Protein AF-A0A8H4QVB1-F1 (afdb_monomer)

Foldseek 3Di:
DAAEFADQALLDGDAAPVNDKDFAAQPVPRDGRHMYHDHDPVNVVRRQVSQQVVLVVLQPDDLLLLLVLLLQLLVVLPDPVNVVLQLVLLCGLHVDDSVLSVVLSVVLSVLSNLLSVCSVVQDWDKDDDPPDVVDIDIDGDGAPEADEDEDDPPRNPRLSVCSNPSNNSSYRYDYDDRNRRSVVCSPSSVSND

Structure (mmCIF, N/CA/C/O backbone):
data_AF-A0A8H4QVB1-F1
#
_entry.id   AF-A0A8H4QVB1-F1
#
loop_
_atom_site.group_PDB
_atom_site.id
_atom_site.type_symbol
_atom_site.label_atom_id
_atom_site.label_alt_id
_atom_site.label_comp_id
_atom_site.label_asym_id
_atom_site.label_entity_id
_atom_site.label_seq_id
_atom_site.pdbx_PDB_ins_code
_atom_site.Cartn_x
_atom_site.Cartn_y
_atom_site.Cartn_z
_atom_site.occupancy
_atom_site.B_iso_or_equiv
_atom_site.auth_seq_id
_atom_site.auth_comp_id
_atom_site.auth_asym_id
_atom_site.auth_atom_id
_atom_site.pdbx_PDB_model_num
ATOM 1 N N . MET A 1 1 ? -22.040 6.099 14.898 1.00 54.53 1 MET A N 1
ATOM 2 C CA . MET A 1 1 ? -21.905 4.878 14.080 1.00 54.53 1 MET A CA 1
ATOM 3 C C . MET A 1 1 ? -20.416 4.644 13.884 1.00 54.53 1 MET A C 1
ATOM 5 O O . MET A 1 1 ? -19.747 5.626 13.566 1.00 54.53 1 MET A O 1
ATOM 9 N N . PRO A 1 2 ? -19.889 3.443 14.173 1.00 72.44 2 PRO A N 1
ATOM 10 C CA . PRO A 1 2 ? -18.468 3.154 13.995 1.00 72.44 2 PRO A CA 1
ATOM 11 C C . PRO A 1 2 ? -18.066 3.324 12.516 1.00 72.44 2 PRO A C 1
ATOM 13 O O . PRO A 1 2 ? -18.902 3.114 11.633 1.00 72.44 2 PRO A O 1
ATOM 16 N N . PRO A 1 3 ? -16.832 3.767 12.221 1.00 84.12 3 PRO A N 1
ATOM 17 C CA . PRO A 1 3 ? -16.348 3.908 10.853 1.00 84.12 3 PRO A CA 1
ATOM 18 C C . PRO A 1 3 ? -16.341 2.558 10.125 1.00 84.12 3 PRO A C 1
ATOM 20 O O . PRO A 1 3 ? -15.920 1.546 10.685 1.00 84.12 3 PRO A O 1
ATOM 23 N N . PHE A 1 4 ? -16.782 2.567 8.863 1.00 85.69 4 PHE A N 1
ATOM 24 C CA . PHE A 1 4 ? -16.812 1.382 8.008 1.00 85.69 4 PHE A CA 1
ATOM 25 C C . PHE A 1 4 ? -15.582 1.314 7.095 1.00 85.69 4 PHE A C 1
ATOM 27 O O . PHE A 1 4 ? -15.286 2.262 6.360 1.00 85.69 4 PHE A O 1
ATOM 34 N N . ALA A 1 5 ? -14.890 0.179 7.107 1.00 86.25 5 ALA A N 1
ATOM 35 C CA . ALA A 1 5 ? -13.760 -0.127 6.248 1.00 86.25 5 ALA A CA 1
ATOM 36 C C . ALA A 1 5 ? -14.194 -1.014 5.069 1.00 86.25 5 ALA A C 1
ATOM 38 O O . ALA A 1 5 ? -14.541 -2.185 5.219 1.00 86.25 5 ALA A O 1
ATOM 39 N N . SER A 1 6 ? -14.178 -0.432 3.870 1.00 88.06 6 SER A N 1
ATOM 40 C CA . SER A 1 6 ? -14.482 -1.130 2.615 1.00 88.06 6 SER A CA 1
ATOM 41 C C . SER A 1 6 ? -13.250 -1.830 2.037 1.00 88.06 6 SER A C 1
ATOM 43 O O . SER A 1 6 ? -12.116 -1.423 2.296 1.00 88.06 6 SER A O 1
ATOM 45 N N . LEU A 1 7 ? -13.472 -2.831 1.184 1.00 86.19 7 LEU A N 1
ATOM 46 C CA . LEU A 1 7 ? -12.415 -3.405 0.352 1.00 86.19 7 LEU A CA 1
ATOM 47 C C . LEU A 1 7 ? -11.955 -2.358 -0.668 1.00 86.19 7 LEU A C 1
ATOM 49 O O . LEU A 1 7 ? -12.767 -1.577 -1.157 1.00 86.19 7 LEU A O 1
ATOM 53 N N . TYR A 1 8 ? -10.671 -2.352 -1.021 1.00 85.75 8 TYR A N 1
ATOM 54 C CA . TYR A 1 8 ? -10.148 -1.514 -2.100 1.00 85.75 8 TYR A CA 1
ATOM 55 C C . TYR A 1 8 ? -9.733 -2.403 -3.275 1.00 85.75 8 TYR A C 1
ATOM 57 O O . TYR A 1 8 ? -8.710 -3.085 -3.219 1.00 85.75 8 TYR A O 1
ATOM 65 N N . ILE A 1 9 ? -10.561 -2.440 -4.321 1.00 87.94 9 ILE A N 1
ATOM 66 C CA . ILE A 1 9 ? -10.388 -3.309 -5.490 1.00 87.94 9 ILE A CA 1
ATOM 67 C C . ILE A 1 9 ? -10.473 -2.447 -6.749 1.00 87.94 9 ILE A C 1
ATOM 69 O O . ILE A 1 9 ? -11.432 -1.702 -6.937 1.00 87.94 9 ILE A O 1
ATOM 73 N N . ASN A 1 10 ? -9.469 -2.561 -7.624 1.00 85.81 10 ASN A N 1
ATOM 74 C CA . ASN A 1 10 ? -9.415 -1.864 -8.914 1.00 85.81 10 ASN A CA 1
ATOM 75 C C . ASN A 1 10 ? -9.647 -0.338 -8.814 1.00 85.81 10 ASN A C 1
ATOM 77 O O . ASN A 1 10 ? -10.483 0.229 -9.521 1.00 85.81 10 ASN A O 1
ATOM 81 N N . GLY A 1 11 ? -8.956 0.322 -7.880 1.00 83.94 11 GLY A N 1
ATOM 82 C CA . GLY A 1 11 ? -9.045 1.774 -7.704 1.00 83.94 11 GLY A CA 1
ATOM 83 C C . GLY A 1 11 ? -10.287 2.266 -6.949 1.00 83.94 11 GLY A C 1
ATOM 84 O O . GLY A 1 11 ? -10.538 3.469 -6.901 1.00 83.94 11 GLY A O 1
ATOM 85 N N . LYS A 1 12 ? -11.118 1.363 -6.410 1.00 87.81 12 LYS A N 1
ATOM 86 C CA . LYS A 1 12 ? -12.419 1.712 -5.821 1.00 87.81 12 LYS A CA 1
ATOM 87 C C . LYS A 1 12 ? -12.629 1.071 -4.459 1.00 87.81 12 LYS A C 1
ATOM 89 O O . LYS A 1 12 ? -12.289 -0.091 -4.250 1.00 87.81 12 LYS A O 1
ATOM 94 N N . PHE A 1 13 ? -13.276 1.823 -3.572 1.00 88.00 13 PHE A N 1
ATOM 95 C CA . PHE A 1 13 ? -13.832 1.295 -2.331 1.00 88.00 13 PHE A CA 1
ATOM 96 C C . PHE A 1 13 ? -15.143 0.560 -2.622 1.00 88.00 13 PHE A C 1
ATOM 98 O O . PHE A 1 13 ? -16.075 1.159 -3.160 1.00 88.00 13 PHE A O 1
ATOM 105 N N . VAL A 1 14 ? -15.206 -0.728 -2.286 1.00 89.00 14 VAL A N 1
ATOM 106 C CA . VAL A 1 14 ? -16.361 -1.603 -2.521 1.00 89.00 14 VAL A CA 1
ATOM 107 C C . VAL A 1 14 ? -16.698 -2.417 -1.262 1.00 89.00 14 VAL A C 1
ATOM 109 O O . VAL A 1 14 ? -15.791 -2.784 -0.510 1.00 89.00 14 VAL A O 1
ATOM 112 N N . PRO A 1 15 ? -17.985 -2.699 -0.990 1.00 91.88 15 PRO A N 1
ATOM 113 C CA . PRO A 1 15 ? -18.360 -3.674 0.033 1.00 91.88 15 PRO A CA 1
ATOM 114 C C . PRO A 1 15 ? -17.962 -5.095 -0.401 1.00 91.88 15 PRO A C 1
ATOM 116 O O . PRO A 1 15 ? -17.612 -5.319 -1.561 1.00 91.88 15 PRO A O 1
ATOM 119 N N . ALA A 1 16 ? -18.035 -6.056 0.521 1.00 91.56 16 ALA A N 1
ATOM 120 C CA . ALA A 1 16 ? -17.901 -7.470 0.175 1.00 91.56 16 ALA A CA 1
ATOM 121 C C . ALA A 1 16 ? -19.016 -7.896 -0.792 1.00 91.56 16 ALA A C 1
ATOM 123 O O . ALA A 1 16 ? -20.163 -7.462 -0.649 1.00 91.56 16 ALA A O 1
ATOM 124 N N . SER A 1 17 ? -18.697 -8.748 -1.769 1.00 91.69 17 SER A N 1
ATOM 125 C CA . SER A 1 17 ? -19.667 -9.190 -2.789 1.00 91.69 17 SER A CA 1
ATOM 126 C C . SER A 1 17 ? -20.834 -10.000 -2.227 1.00 91.69 17 SER A C 1
ATOM 128 O O . SER A 1 17 ? -21.914 -9.992 -2.813 1.00 91.69 17 SER A O 1
ATOM 130 N N . ASP A 1 18 ? -20.634 -10.676 -1.098 1.00 92.31 18 ASP A N 1
ATOM 131 C CA . ASP A 1 18 ? -21.663 -11.415 -0.362 1.00 92.31 18 ASP A CA 1
ATOM 132 C C . ASP A 1 18 ? -22.317 -10.584 0.759 1.00 92.31 18 ASP A C 1
ATOM 134 O O . ASP A 1 18 ? -23.179 -11.086 1.479 1.00 92.31 18 ASP A O 1
ATOM 138 N N . GLY A 1 19 ? -21.927 -9.312 0.907 1.00 92.56 19 GLY A N 1
ATOM 139 C CA . GLY A 1 19 ? -22.392 -8.429 1.974 1.00 92.56 19 GLY A CA 1
ATOM 140 C C . GLY A 1 19 ? -21.821 -8.754 3.357 1.00 92.56 19 GLY A C 1
ATOM 141 O O . GLY A 1 19 ? -22.264 -8.156 4.335 1.00 92.56 19 GLY A O 1
ATOM 142 N N . GLY A 1 20 ? -20.856 -9.674 3.463 1.00 91.25 20 GLY A N 1
ATOM 143 C CA . GLY A 1 20 ? -20.250 -10.049 4.733 1.00 91.25 20 GLY A CA 1
ATOM 144 C C . GLY A 1 20 ? -19.532 -8.877 5.404 1.00 91.25 20 GLY A C 1
ATOM 145 O O . GLY A 1 20 ? -18.755 -8.155 4.773 1.00 91.25 20 GLY A O 1
ATOM 146 N N . THR A 1 21 ? -19.744 -8.716 6.708 1.00 93.56 21 THR A N 1
ATOM 147 C CA . THR A 1 21 ? -19.030 -7.748 7.549 1.00 93.56 21 THR A CA 1
ATOM 148 C C . THR A 1 21 ? -18.608 -8.382 8.871 1.00 93.56 21 THR A C 1
ATOM 150 O O . THR A 1 21 ? -19.111 -9.436 9.266 1.00 93.56 21 THR A O 1
ATOM 153 N N . PHE A 1 22 ? -17.642 -7.768 9.550 1.00 88.44 22 PHE A N 1
ATOM 154 C CA . PHE A 1 22 ? -17.265 -8.130 10.913 1.00 88.44 22 PHE A CA 1
ATOM 155 C C . PHE A 1 22 ? -16.847 -6.891 11.710 1.00 88.44 22 PHE A C 1
ATOM 157 O O . PHE A 1 22 ? -16.361 -5.898 11.163 1.00 88.44 22 PHE A O 1
ATOM 164 N N . GLU A 1 23 ? -17.024 -6.969 13.025 1.00 91.19 23 GLU A N 1
ATOM 165 C CA . GLU A 1 23 ? -16.636 -5.915 13.956 1.00 91.19 23 GLU A CA 1
ATOM 166 C C . GLU A 1 23 ? -15.159 -6.021 14.335 1.00 91.19 23 GLU A C 1
ATOM 168 O O . GLU A 1 23 ? -14.635 -7.102 14.616 1.00 91.19 23 GLU A O 1
ATOM 173 N N . VAL A 1 24 ? -14.504 -4.871 14.422 1.00 86.50 24 VAL A N 1
ATOM 174 C CA . VAL A 1 24 ? -13.151 -4.722 14.949 1.00 86.50 24 VAL A CA 1
ATOM 175 C C . VAL A 1 24 ? -13.267 -4.169 16.350 1.00 86.50 24 VAL A C 1
ATOM 177 O O . VAL A 1 24 ? -13.868 -3.116 16.575 1.00 86.50 24 VAL A O 1
ATOM 180 N N . ARG A 1 25 ? -12.688 -4.890 17.302 1.00 86.75 25 ARG A N 1
ATOM 181 C CA . ARG A 1 25 ? -12.762 -4.544 18.716 1.00 86.75 25 ARG A CA 1
ATOM 182 C C . ARG A 1 25 ? -11.390 -4.184 19.239 1.00 86.75 25 ARG A C 1
ATOM 184 O O . ARG A 1 25 ? -10.411 -4.857 18.922 1.00 86.75 25 ARG A O 1
ATOM 191 N N . ASN A 1 26 ? -11.337 -3.153 20.073 1.00 85.94 26 ASN A N 1
ATOM 192 C CA . ASN A 1 26 ? -10.121 -2.827 20.794 1.00 85.94 26 ASN A CA 1
ATOM 193 C C . ASN A 1 26 ? -9.790 -3.995 21.744 1.00 85.94 26 ASN A C 1
ATOM 195 O O . ASN A 1 26 ? -10.637 -4.362 22.561 1.00 85.94 26 ASN A O 1
ATOM 199 N N . PRO A 1 27 ? -8.589 -4.591 21.681 1.00 84.94 27 PRO A N 1
ATOM 200 C CA . PRO A 1 27 ? -8.267 -5.773 22.480 1.00 84.94 27 PRO A CA 1
ATOM 201 C C . PRO A 1 27 ? -8.147 -5.482 23.984 1.00 84.94 27 PRO A C 1
ATOM 203 O O . PRO A 1 27 ? -8.204 -6.412 24.784 1.00 84.94 27 PRO A O 1
ATOM 206 N N . PHE A 1 28 ? -7.977 -4.216 24.377 1.00 86.31 28 PHE A N 1
ATOM 207 C CA . PHE A 1 28 ? -7.893 -3.796 25.774 1.00 86.31 28 PHE A CA 1
ATOM 208 C C . PHE A 1 28 ? -9.272 -3.498 26.379 1.00 86.31 28 PHE A C 1
ATOM 210 O O . PHE A 1 28 ? -9.565 -3.982 27.469 1.00 86.31 28 PHE A O 1
ATOM 217 N N . SER A 1 29 ? -10.125 -2.725 25.692 1.00 87.62 29 SER A N 1
ATOM 218 C CA . SER A 1 29 ? -11.454 -2.351 26.213 1.00 87.62 29 SER A CA 1
ATOM 219 C C . SER A 1 29 ? -12.589 -3.286 25.780 1.00 87.62 29 SER A C 1
ATOM 221 O O . SER A 1 29 ? -13.636 -3.316 26.421 1.00 87.62 29 SER A O 1
ATOM 223 N N . GLY A 1 30 ? -12.416 -4.042 24.692 1.00 86.81 30 GLY A N 1
ATOM 224 C CA . GLY A 1 30 ? -13.455 -4.875 24.076 1.00 86.81 30 GLY A CA 1
ATOM 225 C C . GLY A 1 30 ? -14.505 -4.096 23.269 1.00 86.81 30 GLY A C 1
ATOM 226 O O . GLY A 1 30 ? -15.384 -4.708 22.651 1.00 86.81 30 GLY A O 1
ATOM 227 N N . GLU A 1 31 ? -14.424 -2.765 23.253 1.00 89.69 31 GLU A N 1
ATOM 228 C CA . GLU A 1 31 ? -15.350 -1.888 22.535 1.00 89.69 31 GLU A CA 1
ATOM 229 C C . GLU A 1 31 ? -15.180 -2.006 21.018 1.00 89.69 31 GLU A C 1
ATOM 231 O O . GLU A 1 31 ? -14.075 -2.230 20.519 1.00 89.69 31 GLU A O 1
ATOM 236 N N . VAL A 1 32 ? -16.282 -1.845 20.280 1.00 89.88 32 VAL A N 1
ATOM 237 C CA . VAL A 1 32 ? -16.266 -1.833 18.811 1.00 89.88 32 VAL A CA 1
ATOM 238 C C . VAL A 1 32 ? -15.687 -0.507 18.331 1.00 89.88 32 VAL A C 1
ATOM 240 O O . VAL A 1 32 ? -16.265 0.553 18.562 1.00 89.88 32 VAL A O 1
ATOM 243 N N . VAL A 1 33 ? -14.552 -0.589 17.644 1.00 87.62 33 VAL A N 1
ATOM 244 C CA . VAL A 1 33 ? -13.814 0.550 17.087 1.00 87.62 33 VAL A CA 1
ATOM 245 C C . VAL A 1 33 ? -14.265 0.838 15.663 1.00 87.62 33 VAL A C 1
ATOM 247 O O . VAL A 1 33 ? -14.483 1.990 15.300 1.00 87.62 33 VAL A O 1
ATOM 250 N N . SER A 1 34 ? -14.409 -0.204 14.848 1.00 86.81 34 SER A N 1
ATOM 251 C CA . SER A 1 34 ? -14.768 -0.100 13.434 1.00 86.81 34 SER A CA 1
ATOM 252 C C . SER A 1 34 ? -15.515 -1.349 12.970 1.00 86.81 34 S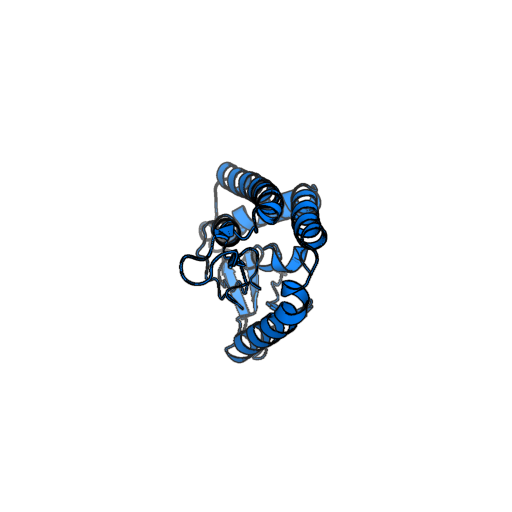ER A C 1
ATOM 254 O O . SER A 1 34 ? -15.538 -2.372 13.654 1.00 86.81 34 SER A O 1
ATOM 256 N N . GLU A 1 35 ? -16.156 -1.259 11.811 1.00 89.31 35 GLU A N 1
ATOM 257 C CA . GLU A 1 35 ? -16.738 -2.404 11.107 1.00 89.31 35 GLU A CA 1
ATOM 258 C C . GLU A 1 35 ? -16.052 -2.535 9.749 1.00 89.31 35 GLU A C 1
ATOM 260 O O . GLU A 1 35 ? -15.727 -1.528 9.122 1.00 89.31 35 GLU A O 1
ATOM 265 N N . SER A 1 36 ? -15.812 -3.754 9.276 1.00 89.06 36 SER A N 1
ATOM 266 C CA . SER A 1 36 ? -15.123 -3.984 8.008 1.00 89.06 36 SER A CA 1
ATOM 267 C C . SER A 1 36 ? -15.801 -5.027 7.150 1.00 89.06 36 SER A C 1
ATOM 269 O O . SER A 1 36 ? -16.366 -5.995 7.650 1.00 89.06 36 SER A O 1
ATOM 271 N N . ALA A 1 37 ? -15.674 -4.855 5.837 1.00 90.19 37 ALA A N 1
ATOM 272 C CA . ALA A 1 37 ? -16.069 -5.853 4.858 1.00 90.19 37 ALA A CA 1
ATOM 273 C C . ALA A 1 37 ? -15.262 -7.154 5.035 1.00 90.19 37 ALA A C 1
ATOM 275 O O . ALA A 1 37 ? -14.030 -7.133 5.116 1.00 90.19 37 ALA A O 1
ATOM 276 N N . SER A 1 38 ? -15.962 -8.288 5.061 1.00 89.81 38 SER A N 1
ATOM 277 C CA . SER A 1 38 ? -15.394 -9.637 5.043 1.00 89.81 38 SER A CA 1
ATOM 278 C C . SER A 1 38 ? -15.245 -10.098 3.597 1.00 89.81 38 SER A C 1
ATOM 280 O O . SER A 1 38 ? -16.220 -10.504 2.981 1.00 89.81 38 SER A O 1
ATOM 282 N N . ALA A 1 39 ? -14.033 -10.036 3.044 1.00 88.69 39 ALA A N 1
ATOM 283 C CA . ALA A 1 39 ? -13.803 -10.411 1.650 1.00 88.69 39 ALA A CA 1
ATOM 284 C C . ALA A 1 39 ? -14.181 -11.876 1.366 1.00 88.69 39 ALA A C 1
ATOM 286 O O . ALA A 1 39 ? -13.676 -12.797 2.015 1.00 88.69 39 ALA A O 1
ATOM 287 N N . SER A 1 40 ? -15.002 -12.085 0.339 1.00 90.81 40 SER A N 1
ATOM 288 C CA . SER A 1 40 ? -15.352 -13.410 -0.164 1.00 90.81 40 SER A CA 1
ATOM 289 C C . SER A 1 40 ? -14.251 -13.971 -1.081 1.00 90.81 40 SER A C 1
ATOM 291 O O . SER A 1 40 ? -13.322 -13.275 -1.514 1.00 90.81 40 SER A O 1
ATOM 293 N N . SER A 1 41 ? -14.360 -15.252 -1.453 1.00 90.81 41 SER A N 1
ATOM 294 C CA . SER A 1 41 ? -13.482 -15.830 -2.483 1.00 90.81 41 SER A CA 1
ATOM 295 C C . SER A 1 41 ? -13.641 -15.132 -3.841 1.00 90.81 41 SER A C 1
ATOM 297 O O . SER A 1 41 ? -12.684 -15.097 -4.619 1.00 90.81 41 SER A O 1
ATOM 299 N N . ALA A 1 42 ? -14.825 -14.588 -4.140 1.00 91.06 42 ALA A N 1
ATOM 300 C CA . ALA A 1 42 ? -15.072 -13.854 -5.377 1.00 91.06 42 ALA A CA 1
ATOM 301 C C . ALA A 1 42 ? -14.362 -12.493 -5.360 1.00 91.06 42 ALA A C 1
ATOM 303 O O . ALA A 1 42 ? -13.744 -12.122 -6.357 1.00 91.06 42 ALA A O 1
ATOM 304 N N . ASP A 1 43 ? -14.343 -11.811 -4.211 1.00 89.56 43 ASP A N 1
ATOM 305 C CA . ASP A 1 43 ? -13.608 -10.552 -4.032 1.00 89.56 43 ASP A CA 1
ATOM 306 C C . ASP A 1 43 ? -12.100 -10.765 -4.186 1.00 89.56 43 ASP A C 1
ATOM 308 O O . ASP A 1 43 ? -11.420 -10.004 -4.875 1.00 89.56 43 ASP A O 1
ATOM 312 N N . CYS A 1 44 ? -11.576 -11.852 -3.608 1.00 88.19 44 CYS A N 1
ATOM 313 C CA . CYS A 1 44 ? -10.170 -12.224 -3.758 1.00 88.19 44 CYS A CA 1
ATOM 314 C C . CYS A 1 44 ? -9.805 -12.460 -5.229 1.00 88.19 44 CYS A C 1
ATOM 316 O O . CYS A 1 44 ? -8.770 -11.981 -5.691 1.00 88.19 44 CYS A O 1
ATOM 318 N N . LYS A 1 45 ? -10.660 -13.171 -5.975 1.00 89.56 45 LYS A N 1
ATOM 319 C CA . LYS A 1 45 ? -10.457 -13.401 -7.408 1.00 89.56 45 LYS A CA 1
ATOM 320 C C . LYS A 1 45 ? -10.510 -12.094 -8.202 1.00 89.56 45 LYS A C 1
ATOM 322 O O . LYS A 1 45 ? -9.610 -11.850 -8.999 1.00 89.56 45 LYS A O 1
ATOM 327 N N . ALA A 1 46 ? -11.499 -11.238 -7.947 1.00 88.62 46 ALA A N 1
ATOM 328 C CA . ALA A 1 46 ? -11.621 -9.939 -8.606 1.00 88.62 46 ALA A CA 1
ATOM 329 C C . ALA A 1 46 ? -10.391 -9.049 -8.361 1.00 88.62 46 ALA A C 1
ATOM 331 O O . ALA A 1 46 ? -9.921 -8.370 -9.272 1.00 88.62 46 ALA A O 1
ATOM 332 N N . ALA A 1 47 ? -9.830 -9.091 -7.151 1.00 87.00 47 ALA A N 1
ATOM 333 C CA . ALA A 1 47 ? -8.613 -8.366 -6.816 1.00 87.00 47 ALA A CA 1
ATOM 334 C C . ALA A 1 47 ? -7.381 -8.908 -7.568 1.00 87.00 47 ALA A C 1
ATOM 336 O O . ALA A 1 47 ? -6.585 -8.119 -8.074 1.00 87.00 47 ALA A O 1
ATOM 337 N N . VAL A 1 48 ? -7.242 -10.234 -7.698 1.00 88.56 48 VAL A N 1
ATOM 338 C CA . VAL A 1 48 ? -6.167 -10.869 -8.492 1.00 88.56 48 VAL A CA 1
ATOM 339 C C . VAL A 1 48 ? -6.290 -10.525 -9.969 1.00 88.56 48 VAL A C 1
ATOM 341 O O . VAL A 1 48 ? -5.299 -10.126 -10.579 1.00 88.56 48 VAL A O 1
ATOM 344 N N . ASP A 1 49 ? -7.493 -10.626 -10.527 1.00 89.12 49 ASP A N 1
ATOM 345 C CA . ASP A 1 49 ? -7.741 -10.338 -11.938 1.00 89.12 49 ASP A CA 1
ATOM 346 C C . ASP A 1 49 ? -7.449 -8.848 -12.237 1.00 89.12 49 ASP A C 1
ATOM 348 O O . ASP A 1 49 ? -6.741 -8.532 -13.193 1.00 89.12 49 ASP A O 1
ATOM 352 N N . ALA A 1 50 ? -7.866 -7.924 -11.361 1.00 88.44 50 ALA A N 1
ATOM 353 C CA . ALA A 1 50 ? -7.528 -6.501 -11.480 1.00 88.44 50 ALA A CA 1
ATOM 354 C C . ALA A 1 50 ? -6.017 -6.231 -11.364 1.00 88.44 50 ALA A C 1
ATOM 356 O O . ALA A 1 50 ? -5.462 -5.425 -12.112 1.00 88.44 50 ALA A O 1
ATOM 357 N N . ALA A 1 51 ? -5.334 -6.917 -10.444 1.00 85.62 51 ALA A N 1
ATOM 358 C CA . ALA A 1 51 ? -3.894 -6.785 -10.259 1.00 85.62 51 ALA A CA 1
ATOM 359 C C . ALA A 1 51 ? -3.096 -7.287 -11.475 1.00 85.62 51 ALA A C 1
ATOM 361 O O . ALA A 1 51 ? -2.071 -6.693 -11.821 1.00 85.62 51 ALA A O 1
ATOM 362 N N . ALA A 1 52 ? -3.576 -8.351 -12.126 1.00 86.00 52 ALA A N 1
ATOM 363 C CA . ALA A 1 52 ? -2.999 -8.895 -13.351 1.00 86.00 52 ALA A CA 1
ATOM 364 C C . ALA A 1 52 ? -3.176 -7.943 -14.542 1.00 86.00 52 ALA A C 1
ATOM 366 O O . ALA A 1 52 ? -2.242 -7.760 -15.321 1.00 86.00 52 ALA A O 1
ATOM 367 N N . GLU A 1 53 ? -4.333 -7.286 -14.663 1.00 88.94 53 GLU A N 1
ATOM 368 C CA . GLU A 1 53 ? -4.548 -6.261 -15.691 1.00 88.94 53 GLU A CA 1
ATOM 369 C C . GLU A 1 53 ? -3.664 -5.026 -15.467 1.00 88.94 53 GLU A C 1
ATOM 371 O O . GLU A 1 53 ? -3.025 -4.548 -16.406 1.00 88.94 53 GLU A O 1
ATOM 376 N N . ALA A 1 54 ? -3.546 -4.550 -14.223 1.00 86.00 54 ALA A N 1
ATOM 377 C CA . ALA A 1 54 ? -2.674 -3.425 -13.884 1.00 86.00 54 ALA A CA 1
ATOM 378 C C . ALA A 1 54 ? -1.185 -3.727 -14.139 1.00 86.00 54 ALA A C 1
ATOM 380 O O . ALA A 1 54 ? -0.431 -2.839 -14.537 1.00 86.00 54 ALA A O 1
ATOM 381 N N . LEU A 1 55 ? -0.752 -4.982 -13.961 1.00 84.12 55 LEU A N 1
ATOM 382 C CA . LEU A 1 55 ? 0.639 -5.382 -14.184 1.00 84.12 55 LEU A CA 1
ATOM 383 C C . LEU A 1 55 ? 1.092 -5.134 -15.631 1.00 84.12 55 LEU A C 1
ATOM 385 O O . LEU A 1 55 ? 2.232 -4.722 -15.840 1.00 84.12 55 LEU A O 1
ATOM 389 N N . LYS A 1 56 ? 0.200 -5.318 -16.616 1.00 86.81 56 LYS A N 1
ATOM 390 C CA . LYS A 1 56 ? 0.515 -5.148 -18.047 1.00 86.81 56 LYS A CA 1
ATOM 391 C C . LYS A 1 56 ? 1.029 -3.745 -18.372 1.00 86.81 56 LYS A C 1
ATOM 393 O O . LYS A 1 56 ? 1.894 -3.596 -19.226 1.00 86.81 56 LYS A O 1
ATOM 398 N N . THR A 1 57 ? 0.501 -2.721 -17.701 1.00 85.88 57 THR A N 1
ATOM 399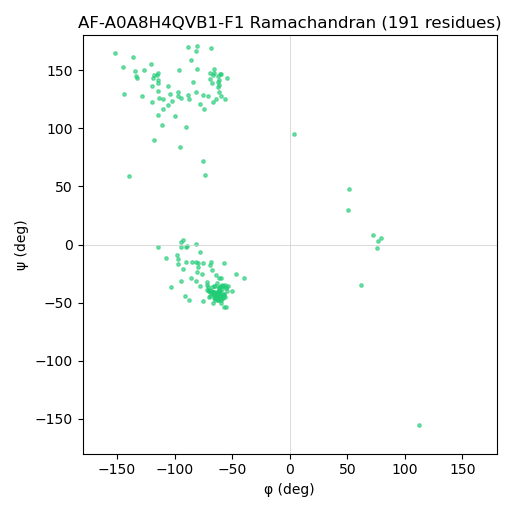 C CA . THR A 1 57 ? 0.935 -1.326 -17.876 1.00 85.88 57 THR A CA 1
ATOM 400 C C . THR A 1 57 ? 1.994 -0.923 -16.853 1.00 85.88 57 THR A C 1
ATOM 402 O O . THR A 1 57 ? 2.879 -0.118 -17.157 1.00 85.88 57 THR A O 1
ATOM 405 N N . TRP A 1 58 ? 1.952 -1.499 -15.648 1.00 83.75 58 TRP A N 1
ATOM 406 C CA . TRP A 1 58 ? 2.919 -1.218 -14.591 1.00 83.75 58 TRP A CA 1
ATOM 407 C C . TRP A 1 58 ? 4.327 -1.713 -14.933 1.00 83.75 58 TRP A C 1
ATOM 409 O O . TRP A 1 58 ? 5.286 -0.965 -14.735 1.00 83.75 58 TRP A O 1
ATOM 419 N N . GLU A 1 59 ? 4.470 -2.916 -15.502 1.00 82.62 59 GLU A N 1
ATOM 420 C CA . GLU A 1 59 ? 5.771 -3.496 -15.871 1.00 82.62 59 GLU A CA 1
ATOM 421 C C . GLU A 1 59 ? 6.541 -2.623 -16.872 1.00 82.62 59 GLU A C 1
ATOM 423 O O . GLU A 1 59 ? 7.766 -2.526 -16.784 1.00 82.62 59 GLU A O 1
ATOM 428 N N . THR A 1 60 ? 5.841 -1.951 -17.786 1.00 84.88 60 THR A N 1
ATOM 429 C CA . THR A 1 60 ? 6.449 -1.105 -18.825 1.00 84.88 60 THR A CA 1
ATOM 430 C C . THR A 1 60 ? 6.534 0.369 -18.434 1.00 84.88 60 THR A C 1
ATOM 432 O O . THR A 1 60 ? 7.035 1.187 -19.203 1.00 84.88 60 THR A O 1
ATOM 435 N N . SER A 1 61 ? 6.033 0.745 -17.255 1.00 85.75 61 SER A N 1
ATOM 436 C CA . SER A 1 61 ? 6.069 2.133 -16.789 1.00 85.75 61 SER A CA 1
ATOM 437 C C . SER A 1 61 ? 7.504 2.615 -16.546 1.00 85.75 61 SER A C 1
ATOM 439 O O . SER A 1 61 ? 8.370 1.841 -16.128 1.00 85.75 61 SER A O 1
ATOM 441 N N . ALA A 1 62 ? 7.757 3.907 -16.769 1.00 88.88 62 ALA A N 1
ATOM 442 C CA . ALA A 1 62 ? 9.070 4.501 -16.543 1.00 88.88 62 ALA A CA 1
ATOM 443 C C . ALA A 1 62 ? 9.485 4.418 -15.063 1.00 88.88 62 ALA A C 1
ATOM 445 O O . ALA A 1 62 ? 8.683 4.689 -14.165 1.00 88.88 62 ALA A O 1
ATOM 446 N N . MET A 1 63 ? 10.766 4.125 -14.809 1.00 86.38 63 MET A N 1
ATOM 447 C CA . MET A 1 63 ? 11.333 4.067 -13.452 1.00 86.38 63 MET A CA 1
ATOM 448 C C . MET A 1 63 ? 11.088 5.366 -12.668 1.00 86.38 63 MET A C 1
ATOM 450 O O . MET A 1 63 ? 10.682 5.318 -11.507 1.00 86.38 63 MET A O 1
ATOM 454 N N . THR A 1 64 ? 11.210 6.525 -13.326 1.00 89.50 64 THR A N 1
ATOM 455 C CA . THR A 1 64 ? 10.896 7.833 -12.732 1.00 89.50 64 THR A CA 1
ATOM 456 C C . THR A 1 64 ? 9.460 7.904 -12.223 1.00 89.50 64 THR A C 1
ATOM 458 O O . THR A 1 64 ? 9.236 8.383 -11.116 1.00 89.50 64 THR A O 1
ATOM 461 N N . THR A 1 65 ? 8.487 7.398 -12.986 1.00 87.62 65 THR A N 1
ATOM 462 C CA . THR A 1 65 ? 7.078 7.379 -12.571 1.00 87.62 65 THR A CA 1
ATOM 463 C C . THR A 1 65 ? 6.904 6.538 -11.312 1.00 87.62 65 THR A C 1
ATOM 465 O O . THR A 1 65 ? 6.334 7.021 -10.338 1.00 87.62 65 THR A O 1
ATOM 468 N N . ARG A 1 66 ? 7.474 5.326 -11.273 1.00 84.19 66 ARG A N 1
ATOM 469 C CA . ARG A 1 66 ? 7.409 4.449 -10.088 1.00 84.19 66 ARG A CA 1
ATOM 470 C C . ARG A 1 66 ? 8.002 5.126 -8.855 1.00 84.19 66 ARG A C 1
ATOM 472 O O . ARG A 1 66 ? 7.383 5.147 -7.793 1.00 84.19 66 ARG A O 1
ATOM 479 N N . ARG A 1 67 ? 9.176 5.743 -9.014 1.00 87.12 67 ARG A N 1
ATOM 480 C CA . ARG A 1 67 ? 9.857 6.495 -7.954 1.00 87.12 67 ARG A CA 1
ATOM 481 C C . ARG A 1 67 ? 9.010 7.661 -7.441 1.00 87.12 67 ARG A C 1
ATOM 483 O O . ARG A 1 67 ? 8.879 7.827 -6.229 1.00 87.12 67 ARG A O 1
ATOM 490 N N . GLN A 1 68 ? 8.424 8.453 -8.339 1.00 89.94 68 GLN A N 1
ATOM 491 C CA . GLN A 1 68 ? 7.590 9.602 -7.970 1.00 89.94 68 GLN A CA 1
ATOM 492 C C . GLN A 1 68 ? 6.367 9.191 -7.154 1.00 89.94 68 GLN A C 1
ATOM 494 O O . GLN A 1 68 ? 6.009 9.890 -6.208 1.00 89.94 68 GLN A O 1
ATOM 499 N N . ILE A 1 69 ? 5.762 8.044 -7.460 1.00 87.00 69 ILE A N 1
ATOM 500 C CA . ILE A 1 69 ? 4.607 7.558 -6.706 1.00 87.00 69 ILE A CA 1
ATOM 501 C C . ILE A 1 69 ? 5.010 7.236 -5.251 1.00 87.00 69 ILE A C 1
ATOM 503 O O . ILE A 1 69 ? 4.340 7.689 -4.322 1.00 87.00 69 ILE A O 1
ATOM 507 N N . PHE A 1 70 ? 6.142 6.558 -5.017 1.00 85.75 70 PHE A N 1
ATOM 508 C CA . PHE A 1 70 ? 6.632 6.301 -3.651 1.00 85.75 70 PHE A CA 1
ATOM 509 C C . PHE A 1 70 ? 6.970 7.587 -2.884 1.00 85.75 70 PHE A C 1
ATOM 511 O O . PHE A 1 70 ? 6.624 7.714 -1.708 1.00 85.75 70 PHE A O 1
ATOM 518 N N . LEU A 1 71 ? 7.596 8.566 -3.546 1.00 88.94 71 LEU A N 1
ATOM 519 C CA . LEU A 1 71 ? 7.885 9.868 -2.938 1.00 88.94 71 LEU A CA 1
ATOM 520 C C . LEU A 1 71 ? 6.600 10.623 -2.591 1.00 88.94 71 LEU A C 1
ATOM 522 O O . LEU A 1 71 ? 6.480 11.176 -1.499 1.00 88.94 71 LEU A O 1
ATOM 526 N N . ARG A 1 72 ? 5.605 10.602 -3.482 1.00 88.56 72 ARG A N 1
ATOM 527 C CA . ARG A 1 72 ? 4.311 11.234 -3.229 1.00 88.56 72 ARG A CA 1
ATOM 528 C C . ARG A 1 72 ? 3.595 10.584 -2.050 1.00 88.56 72 ARG A C 1
ATOM 530 O O . ARG A 1 72 ? 3.065 11.303 -1.206 1.00 88.56 72 ARG A O 1
ATOM 537 N N . ALA A 1 73 ? 3.622 9.256 -1.958 1.00 85.06 73 ALA A N 1
ATOM 538 C CA . ALA A 1 73 ? 3.082 8.525 -0.818 1.00 85.06 73 ALA A CA 1
ATOM 539 C C . ALA A 1 73 ? 3.795 8.908 0.492 1.00 85.06 73 ALA A C 1
ATOM 541 O O . ALA A 1 73 ? 3.126 9.159 1.494 1.00 85.06 73 ALA A O 1
ATOM 542 N N . ALA A 1 74 ? 5.128 9.026 0.480 1.00 86.94 74 ALA A N 1
ATOM 543 C CA . ALA A 1 74 ? 5.903 9.437 1.653 1.00 86.94 74 ALA A CA 1
ATOM 544 C C . ALA A 1 74 ? 5.518 10.843 2.139 1.00 86.94 74 ALA A C 1
ATOM 546 O O . ALA A 1 74 ? 5.390 11.068 3.342 1.00 86.94 74 ALA A O 1
ATOM 547 N N . GLU A 1 75 ? 5.284 11.777 1.216 1.00 90.44 75 GLU A N 1
ATOM 548 C CA . GLU A 1 75 ? 4.832 13.129 1.555 1.00 90.44 75 GLU A CA 1
ATOM 549 C C . GLU A 1 75 ? 3.391 13.145 2.080 1.00 90.44 75 GLU A C 1
ATOM 551 O O . GLU A 1 75 ? 3.098 13.825 3.062 1.00 90.44 75 GLU A O 1
ATOM 556 N N . LEU A 1 76 ? 2.491 12.345 1.498 1.00 87.12 76 LEU A N 1
ATOM 557 C CA . LEU A 1 76 ? 1.111 12.231 1.978 1.00 87.12 76 LEU A CA 1
ATOM 558 C C . LEU A 1 76 ? 1.052 11.693 3.412 1.00 87.12 76 LEU A C 1
ATOM 560 O O . LEU A 1 76 ? 0.352 12.272 4.244 1.00 87.12 76 LEU A O 1
ATOM 564 N N . VAL A 1 77 ? 1.835 10.659 3.733 1.00 84.56 77 VAL A N 1
ATOM 565 C CA . VAL A 1 77 ? 1.909 10.069 5.084 1.00 84.56 77 VAL A CA 1
ATOM 566 C C . VAL A 1 77 ? 2.367 11.083 6.141 1.00 84.56 77 VAL A C 1
ATOM 568 O O . VAL A 1 77 ? 1.966 10.979 7.302 1.00 84.56 77 VAL A O 1
ATOM 571 N N . LYS A 1 78 ? 3.169 12.085 5.759 1.00 85.62 78 LYS A N 1
ATOM 572 C CA . LYS A 1 78 ? 3.646 13.138 6.670 1.00 85.62 78 LYS A CA 1
ATOM 573 C C . LYS A 1 78 ? 2.621 14.236 6.945 1.00 85.62 78 LYS A C 1
ATOM 575 O O . LYS A 1 78 ? 2.778 14.951 7.930 1.00 85.62 78 LYS A O 1
ATOM 580 N N . THR A 1 79 ? 1.597 14.393 6.105 1.00 90.25 79 THR A N 1
ATOM 581 C CA . THR A 1 79 ? 0.574 15.427 6.325 1.00 90.25 79 THR A CA 1
ATOM 582 C C . THR A 1 79 ? -0.171 15.191 7.640 1.00 90.25 79 THR A C 1
ATOM 584 O O . THR A 1 79 ? -0.450 14.047 8.002 1.00 90.25 79 THR A O 1
ATOM 587 N N . ASP A 1 80 ? -0.564 16.266 8.329 1.00 89.56 80 ASP A N 1
ATOM 588 C CA . ASP A 1 80 ? -1.241 16.170 9.632 1.00 89.56 80 ASP A CA 1
ATOM 589 C C . ASP A 1 80 ? -2.516 15.321 9.580 1.00 89.56 80 ASP A C 1
ATOM 591 O O . ASP A 1 80 ? -2.804 14.557 10.503 1.00 89.56 80 ASP A O 1
ATOM 595 N N . LYS A 1 81 ? -3.241 15.389 8.455 1.00 86.56 81 LYS A N 1
ATOM 596 C CA . LYS A 1 81 ? -4.436 14.581 8.198 1.00 86.56 81 LYS A CA 1
ATOM 597 C C . LYS A 1 81 ? -4.139 13.082 8.293 1.00 86.56 81 LYS A C 1
ATOM 599 O O . LYS A 1 81 ? -4.837 12.368 9.011 1.00 86.56 81 LYS A O 1
ATOM 604 N N . TYR A 1 82 ? -3.140 12.598 7.553 1.00 83.19 82 TYR A N 1
ATOM 605 C CA . TYR A 1 82 ? -2.814 11.170 7.519 1.00 83.19 82 TYR A CA 1
ATOM 606 C C . TYR A 1 82 ? -2.038 10.735 8.755 1.00 83.19 82 TYR A C 1
ATOM 608 O O . TYR A 1 82 ? -2.301 9.653 9.269 1.00 83.19 82 TYR A O 1
ATOM 616 N N . ARG A 1 83 ? -1.162 11.593 9.286 1.00 85.81 83 ARG A N 1
ATOM 617 C CA . ARG A 1 83 ? -0.458 11.348 10.544 1.00 85.81 83 ARG A CA 1
ATOM 618 C C . ARG A 1 83 ? -1.439 11.069 11.677 1.00 85.81 83 ARG A C 1
ATOM 620 O O . ARG A 1 83 ? -1.329 10.029 12.317 1.00 85.81 83 ARG A O 1
ATOM 627 N N . LYS A 1 84 ? -2.407 11.964 11.900 1.00 86.75 84 LYS A N 1
ATOM 628 C CA . LYS A 1 84 ? -3.413 11.785 12.953 1.00 86.75 84 LYS A CA 1
ATOM 629 C C . LYS A 1 84 ? -4.212 10.502 12.729 1.00 86.75 84 LYS A C 1
ATOM 631 O O . LYS A 1 84 ? -4.260 9.657 13.612 1.00 86.75 84 LYS A O 1
ATOM 636 N N . LYS A 1 85 ? -4.736 10.311 11.513 1.00 85.12 85 LYS A N 1
ATOM 637 C CA . LYS A 1 85 ? -5.532 9.126 11.172 1.00 85.12 85 LY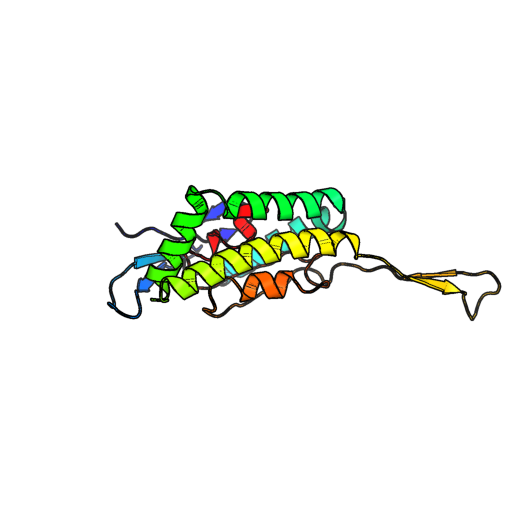S A CA 1
ATOM 638 C C . LYS A 1 85 ? -4.777 7.816 11.435 1.00 85.12 85 LYS A C 1
ATOM 640 O O . LYS A 1 85 ? -5.342 6.903 12.015 1.00 85.12 85 LYS A O 1
ATOM 645 N N . ILE A 1 86 ? -3.506 7.726 11.040 1.00 83.06 86 ILE A N 1
ATOM 646 C CA . ILE A 1 86 ? -2.684 6.525 11.244 1.00 83.06 86 ILE A CA 1
ATOM 647 C C . ILE A 1 86 ? -2.433 6.272 12.735 1.00 83.06 86 ILE A C 1
ATOM 649 O O . ILE A 1 86 ? -2.558 5.137 13.191 1.00 83.06 86 ILE A O 1
ATOM 653 N N . LEU A 1 87 ? -2.063 7.308 13.491 1.00 85.44 87 LEU A N 1
ATOM 654 C CA . LEU A 1 87 ? -1.742 7.168 14.912 1.00 85.44 87 LEU A CA 1
ATOM 655 C C . LEU A 1 87 ? -2.964 6.778 15.746 1.00 85.44 87 LEU A C 1
ATOM 657 O O . LEU A 1 87 ? -2.824 5.932 16.631 1.00 85.44 87 LEU A O 1
ATOM 661 N N . ASP A 1 88 ? -4.121 7.366 15.446 1.00 86.06 88 ASP A N 1
ATOM 662 C CA . ASP A 1 88 ? -5.385 7.072 16.121 1.00 86.06 88 ASP A CA 1
ATOM 663 C C . ASP A 1 88 ? -5.816 5.629 15.797 1.00 86.06 88 ASP A C 1
ATOM 665 O O . ASP A 1 88 ? -5.988 4.821 16.706 1.00 86.06 88 ASP A O 1
ATOM 669 N N . SER A 1 89 ? -5.835 5.238 14.514 1.00 83.12 89 SER A N 1
ATOM 670 C CA . SER A 1 89 ? -6.234 3.880 14.112 1.00 83.12 89 SER A CA 1
ATOM 671 C C . SER A 1 89 ? -5.328 2.778 14.676 1.00 83.12 89 SER A C 1
ATOM 673 O O . SER A 1 89 ? -5.829 1.728 15.067 1.00 83.12 89 SER A O 1
ATOM 675 N N . ILE A 1 90 ? -4.007 2.990 14.770 1.00 83.38 90 ILE A N 1
ATOM 676 C CA . ILE A 1 90 ? -3.104 2.002 15.395 1.00 83.38 90 ILE A CA 1
ATOM 677 C C . ILE A 1 90 ? -3.456 1.806 16.875 1.00 83.38 90 ILE A C 1
ATOM 679 O O . ILE A 1 90 ? -3.491 0.678 17.365 1.00 83.38 90 ILE A O 1
ATOM 683 N N . GLN A 1 91 ? -3.692 2.894 17.604 1.00 83.94 91 GLN A N 1
ATOM 684 C CA . GLN A 1 91 ? -3.996 2.808 19.031 1.00 83.94 91 GLN A CA 1
ATOM 685 C C . GLN A 1 91 ? -5.359 2.163 19.270 1.00 83.94 91 GLN A C 1
ATOM 687 O O . GLN A 1 91 ? -5.483 1.313 20.148 1.00 83.94 91 GLN A O 1
ATOM 692 N N . GLU A 1 92 ? -6.360 2.521 18.471 1.00 84.94 92 GLU A N 1
ATOM 693 C CA . GLU A 1 92 ? -7.711 2.000 18.629 1.00 84.94 92 GLU A CA 1
ATOM 694 C C . GLU A 1 92 ? -7.805 0.513 18.249 1.00 84.94 92 GLU A C 1
ATOM 696 O O . GLU A 1 92 ? -8.363 -0.269 19.015 1.00 84.94 92 GLU A O 1
ATOM 701 N N . GLU A 1 93 ? -7.220 0.087 17.123 1.00 81.56 93 GLU A N 1
ATOM 702 C CA . GLU A 1 93 ? -7.372 -1.291 16.627 1.00 81.56 93 GLU A CA 1
ATOM 703 C C . GLU A 1 93 ? -6.435 -2.294 17.311 1.00 81.56 93 GLU A C 1
ATOM 705 O O . GLU A 1 93 ? -6.789 -3.461 17.463 1.00 81.56 93 GLU A O 1
ATOM 710 N N . THR A 1 94 ? -5.237 -1.873 17.735 1.00 79.44 94 THR A N 1
ATOM 711 C CA . THR A 1 94 ? -4.244 -2.803 18.303 1.00 79.44 94 THR A CA 1
ATOM 712 C C . THR A 1 94 ? -3.931 -2.556 19.775 1.00 79.44 94 THR A C 1
ATOM 714 O O . THR A 1 94 ? -3.104 -3.278 20.328 1.00 79.44 94 THR A O 1
ATOM 717 N N . ALA A 1 95 ? -4.520 -1.530 20.402 1.00 84.69 95 ALA A N 1
ATOM 718 C CA . ALA A 1 95 ? -4.167 -1.069 21.751 1.00 84.69 95 ALA A CA 1
ATOM 719 C C . ALA A 1 95 ? -2.654 -0.825 21.939 1.00 84.69 95 ALA A C 1
ATOM 721 O O . ALA A 1 95 ? -2.103 -1.005 23.027 1.00 84.69 95 ALA A O 1
ATOM 722 N N . ALA A 1 96 ? -1.949 -0.445 20.867 1.00 82.19 96 ALA A N 1
ATOM 723 C CA . ALA A 1 96 ? -0.517 -0.190 20.951 1.00 82.19 96 ALA A CA 1
ATOM 724 C C . ALA A 1 96 ? -0.249 1.078 21.768 1.00 82.19 96 ALA A C 1
ATOM 726 O O . ALA A 1 96 ? -0.954 2.076 21.632 1.00 82.19 96 ALA A O 1
ATOM 727 N N . ALA A 1 97 ? 0.818 1.072 22.572 1.00 86.75 97 ALA A N 1
ATOM 728 C CA . ALA A 1 97 ? 1.230 2.276 23.284 1.00 86.75 97 ALA A CA 1
ATOM 729 C C . ALA A 1 97 ? 1.547 3.416 22.287 1.00 86.75 97 ALA A C 1
ATOM 731 O O . ALA A 1 97 ? 2.104 3.143 21.215 1.00 86.75 97 ALA A O 1
ATOM 732 N N . PRO A 1 98 ? 1.297 4.693 22.636 1.00 86.06 98 PRO A N 1
ATOM 733 C CA . PRO A 1 98 ? 1.491 5.825 21.721 1.00 86.06 98 PRO A CA 1
ATOM 734 C C . PRO A 1 98 ? 2.895 5.899 21.104 1.00 86.06 98 PRO A C 1
ATOM 736 O O . PRO A 1 98 ? 3.057 6.240 19.932 1.00 86.06 98 PRO A O 1
ATOM 739 N N . TYR A 1 99 ? 3.919 5.518 21.873 1.00 86.81 99 TYR A N 1
ATOM 740 C CA . TYR A 1 99 ? 5.296 5.437 21.385 1.00 86.81 99 TYR A CA 1
ATOM 741 C C . TYR A 1 99 ? 5.457 4.431 20.233 1.00 86.81 99 TYR A C 1
ATOM 743 O O . TYR A 1 99 ? 6.095 4.742 19.227 1.00 86.81 99 TYR A O 1
ATOM 751 N N . TRP A 1 100 ? 4.839 3.250 20.336 1.00 85.12 100 TRP A N 1
ATOM 752 C CA . TRP A 1 100 ? 4.876 2.239 19.277 1.00 85.12 100 TRP A CA 1
ATOM 753 C C . TRP A 1 100 ? 4.131 2.706 18.027 1.00 85.12 100 TRP A C 1
ATOM 755 O O . TRP A 1 100 ? 4.644 2.541 16.923 1.00 85.12 100 TRP A O 1
ATOM 765 N N . ALA A 1 101 ? 2.975 3.358 18.183 1.00 83.19 101 ALA A N 1
ATOM 766 C CA . ALA A 1 101 ? 2.251 3.950 17.058 1.00 83.19 101 ALA A CA 1
ATOM 767 C C . ALA A 1 101 ? 3.112 4.980 16.304 1.00 83.19 101 ALA A C 1
ATOM 769 O O . ALA A 1 101 ? 3.202 4.935 15.074 1.00 83.19 101 ALA A O 1
ATOM 770 N N . MET A 1 102 ? 3.817 5.847 17.040 1.00 85.81 102 MET A N 1
ATOM 771 C CA . MET A 1 102 ? 4.751 6.818 16.465 1.00 85.81 102 MET A CA 1
ATOM 772 C C . MET A 1 102 ? 5.899 6.137 15.715 1.00 85.81 102 MET A C 1
ATOM 774 O O . MET A 1 102 ? 6.202 6.511 14.582 1.00 85.81 102 MET A O 1
ATOM 778 N N . TYR A 1 103 ? 6.512 5.113 16.312 1.00 85.62 103 TYR A N 1
ATOM 779 C CA . TYR A 1 103 ? 7.593 4.356 15.683 1.00 85.62 103 TYR A CA 1
ATOM 780 C C . TYR A 1 103 ? 7.161 3.724 14.348 1.00 85.62 103 TYR A C 1
ATOM 782 O O . TYR A 1 103 ? 7.885 3.812 13.353 1.00 85.62 103 TYR A O 1
ATOM 790 N N . ASN A 1 104 ? 5.954 3.156 14.283 1.00 80.62 104 ASN A N 1
ATOM 791 C CA . ASN A 1 104 ? 5.414 2.575 13.050 1.00 80.62 104 ASN A CA 1
ATOM 792 C C . ASN A 1 104 ? 5.197 3.621 11.957 1.00 80.62 104 ASN A C 1
ATOM 794 O O . ASN A 1 104 ? 5.524 3.377 10.799 1.00 80.62 104 ASN A O 1
ATOM 798 N N . TRP A 1 105 ? 4.679 4.796 12.317 1.00 83.50 105 TRP A N 1
ATOM 799 C CA . TRP A 1 105 ? 4.478 5.890 11.367 1.00 83.50 105 TRP A CA 1
ATOM 800 C C . TRP A 1 105 ? 5.809 6.419 10.811 1.00 83.50 105 TRP A C 1
ATOM 802 O O . TRP A 1 105 ? 5.958 6.556 9.595 1.00 83.50 105 TRP A O 1
ATOM 812 N N . VAL A 1 106 ? 6.804 6.651 11.677 1.00 85.25 106 VAL A N 1
ATOM 813 C CA . VAL A 1 106 ? 8.131 7.134 11.255 1.00 85.25 106 VAL A CA 1
ATOM 814 C C . VAL A 1 106 ? 8.820 6.120 10.341 1.00 85.25 106 VAL A C 1
ATOM 816 O O . VAL A 1 106 ? 9.318 6.480 9.272 1.00 85.25 106 VAL A O 1
ATOM 819 N N . THR A 1 107 ? 8.832 4.844 10.733 1.00 80.94 107 THR A N 1
ATOM 820 C CA . THR A 1 107 ? 9.490 3.791 9.945 1.00 80.94 107 THR A CA 1
ATOM 821 C C . THR A 1 107 ? 8.786 3.537 8.612 1.00 80.94 107 THR A C 1
ATOM 823 O O . THR A 1 107 ? 9.470 3.367 7.604 1.00 80.94 107 THR A O 1
ATOM 826 N N . ALA A 1 108 ? 7.452 3.613 8.561 1.00 78.81 108 ALA A N 1
ATOM 827 C CA . ALA A 1 108 ? 6.678 3.550 7.319 1.00 78.81 108 ALA A CA 1
ATOM 828 C C . ALA A 1 108 ? 7.045 4.675 6.339 1.00 78.81 108 ALA A C 1
ATOM 830 O O . ALA A 1 108 ? 7.306 4.419 5.162 1.00 78.81 108 ALA A O 1
ATOM 831 N N . GLY A 1 109 ? 7.113 5.919 6.826 1.00 83.56 109 GLY A N 1
ATOM 832 C CA . GLY A 1 109 ? 7.507 7.065 6.005 1.00 83.56 109 GLY A CA 1
ATOM 833 C C . GLY A 1 109 ? 8.931 6.930 5.458 1.00 83.56 109 GLY A C 1
ATOM 834 O O . GLY A 1 109 ? 9.165 7.186 4.278 1.00 83.56 109 GLY A O 1
ATOM 835 N N . SER A 1 110 ? 9.874 6.475 6.290 1.00 83.12 110 SER A N 1
ATOM 836 C CA . SER A 1 110 ? 11.256 6.239 5.859 1.00 83.12 110 SER A CA 1
ATOM 837 C C . SER A 1 110 ? 11.361 5.109 4.833 1.00 83.12 110 SER A C 1
ATOM 839 O O . SER A 1 110 ? 12.096 5.251 3.859 1.00 83.12 110 SER A O 1
ATOM 841 N N . ALA A 1 111 ? 10.619 4.012 5.012 1.00 80.88 111 ALA A N 1
ATOM 842 C CA . ALA A 1 111 ? 10.648 2.873 4.096 1.00 80.88 111 ALA A CA 1
ATOM 843 C C . ALA A 1 111 ? 10.199 3.260 2.677 1.00 80.88 111 ALA A C 1
ATOM 845 O O . ALA A 1 111 ? 10.810 2.834 1.701 1.00 80.88 111 ALA A O 1
ATOM 846 N N . LEU A 1 112 ? 9.185 4.122 2.544 1.00 82.12 112 LEU A N 1
ATOM 847 C CA . LEU A 1 112 ? 8.745 4.633 1.239 1.00 82.12 112 LEU A CA 1
ATOM 848 C C . LEU A 1 112 ? 9.857 5.406 0.511 1.00 82.12 112 LEU A C 1
ATOM 850 O O . LEU A 1 112 ? 10.034 5.249 -0.697 1.00 82.12 112 LEU A O 1
ATOM 854 N N . ILE A 1 113 ? 10.637 6.204 1.245 1.00 86.88 113 ILE A N 1
ATOM 855 C CA . ILE A 1 113 ? 11.768 6.961 0.690 1.00 86.88 113 ILE A CA 1
ATOM 856 C C . ILE A 1 113 ? 12.896 6.011 0.273 1.00 86.88 113 ILE A C 1
ATOM 858 O O . ILE A 1 113 ? 13.446 6.157 -0.819 1.00 86.88 113 ILE A O 1
ATOM 862 N N . THR A 1 114 ? 13.219 5.020 1.107 1.00 84.38 114 THR A N 1
ATOM 863 C CA . THR A 1 114 ? 14.204 3.985 0.766 1.00 84.38 114 THR A CA 1
ATOM 864 C C . THR A 1 114 ? 13.801 3.255 -0.518 1.00 84.38 114 THR A C 1
ATOM 866 O O . THR A 1 114 ? 14.628 3.098 -1.414 1.00 84.38 114 THR A O 1
ATOM 869 N N . GLN A 1 115 ? 12.518 2.918 -0.672 1.00 79.75 115 GLN A N 1
ATOM 870 C CA . GLN A 1 115 ? 12.025 2.161 -1.827 1.00 79.75 115 GLN A CA 1
ATOM 871 C C . GLN A 1 115 ? 12.071 2.996 -3.096 1.00 79.75 115 GLN A C 1
ATOM 873 O O . GLN A 1 115 ? 12.497 2.503 -4.136 1.00 79.75 115 GLN A O 1
ATOM 878 N N . ALA A 1 116 ? 11.741 4.284 -2.991 1.00 84.81 116 ALA A N 1
ATOM 879 C CA . ALA A 1 116 ? 11.928 5.237 -4.074 1.00 84.81 116 ALA A CA 1
ATOM 880 C C . ALA A 1 116 ? 13.389 5.279 -4.566 1.00 84.81 116 ALA A C 1
ATOM 882 O O . ALA A 1 116 ? 13.619 5.395 -5.767 1.00 84.81 116 ALA A O 1
ATOM 883 N N . GLY A 1 117 ? 14.369 5.164 -3.661 1.00 85.31 117 GLY A N 1
ATOM 884 C CA . GLY A 1 117 ? 15.788 5.078 -4.017 1.00 85.31 117 GLY A CA 1
ATOM 885 C C . GLY A 1 117 ? 16.164 3.755 -4.689 1.00 85.31 117 GLY A C 1
ATOM 886 O O . GLY A 1 117 ? 16.909 3.754 -5.665 1.00 85.31 117 GLY A O 1
ATOM 887 N N . LEU A 1 118 ? 15.612 2.633 -4.218 1.00 84.69 118 LEU A N 1
ATOM 888 C CA . LEU A 1 118 ? 15.906 1.298 -4.751 1.00 84.69 118 LEU A CA 1
ATOM 889 C C . LEU A 1 118 ? 15.386 1.064 -6.177 1.00 84.69 118 LEU A C 1
ATOM 891 O O . LEU A 1 118 ? 15.936 0.214 -6.877 1.00 84.69 118 LEU A O 1
ATOM 895 N N . VAL A 1 119 ? 14.389 1.826 -6.644 1.00 82.69 119 VAL A N 1
ATOM 896 C CA . VAL A 1 119 ? 13.895 1.742 -8.034 1.00 82.69 119 VAL A CA 1
ATOM 897 C C . VAL A 1 119 ? 15.029 1.942 -9.052 1.00 82.69 119 VAL A C 1
ATOM 899 O O . VAL A 1 119 ? 15.081 1.232 -10.052 1.00 82.69 119 VAL A O 1
ATOM 902 N N . ASP A 1 120 ? 15.993 2.823 -8.772 1.00 79.06 120 ASP A N 1
ATOM 903 C CA . ASP A 1 120 ? 17.115 3.112 -9.685 1.00 79.06 120 ASP A CA 1
ATOM 904 C C . ASP A 1 120 ? 18.222 2.031 -9.662 1.00 79.06 120 ASP A C 1
ATOM 906 O O . ASP A 1 120 ? 19.169 2.061 -10.462 1.00 79.06 120 ASP A O 1
ATOM 910 N N . HIS A 1 121 ? 18.115 1.061 -8.746 1.00 82.00 121 HIS A N 1
ATOM 911 C CA . HIS A 1 121 ? 19.008 -0.098 -8.631 1.00 82.00 121 HIS A CA 1
ATOM 912 C C . HIS A 1 121 ? 18.505 -1.325 -9.409 1.00 82.00 121 HIS A C 1
ATOM 914 O O . HIS A 1 121 ? 19.134 -2.388 -9.368 1.00 82.00 121 HIS A O 1
ATOM 920 N N . LEU A 1 122 ? 17.399 -1.196 -10.146 1.00 77.19 122 LEU A N 1
ATOM 921 C CA . LEU A 1 122 ? 16.871 -2.223 -11.041 1.00 77.19 122 LEU A CA 1
ATOM 922 C C . LEU A 1 122 ? 17.706 -2.302 -12.325 1.00 77.19 122 LEU A C 1
ATOM 924 O O . LEU A 1 122 ? 17.291 -1.867 -13.394 1.00 77.19 122 LEU A O 1
ATOM 928 N N . ARG A 1 123 ? 18.924 -2.827 -12.196 1.00 79.88 123 ARG A N 1
ATOM 929 C CA . ARG A 1 123 ? 19.898 -2.931 -13.286 1.00 79.88 123 ARG A CA 1
ATOM 930 C C . ARG A 1 123 ? 20.174 -4.387 -13.621 1.00 79.88 123 ARG A C 1
ATOM 932 O O . ARG A 1 123 ? 20.213 -5.237 -12.730 1.00 79.88 123 ARG A O 1
ATOM 939 N N . GLY A 1 124 ? 20.325 -4.633 -14.913 1.00 85.00 124 GLY A N 1
ATOM 940 C CA . GLY A 1 124 ? 20.910 -5.847 -15.453 1.00 85.00 124 GLY A CA 1
ATOM 941 C C . GLY A 1 124 ? 22.433 -5.793 -15.442 1.00 85.00 124 GLY A C 1
ATOM 942 O O . GLY A 1 124 ? 23.011 -4.717 -15.277 1.00 85.00 124 GLY A O 1
ATOM 943 N N . ASP A 1 125 ? 23.057 -6.942 -15.656 1.00 88.19 125 ASP A N 1
ATOM 944 C CA . ASP A 1 125 ? 24.500 -7.081 -15.823 1.00 88.19 125 ASP A CA 1
ATOM 945 C C . ASP A 1 125 ? 24.826 -7.543 -17.251 1.00 88.19 125 ASP A C 1
ATOM 947 O O . ASP A 1 125 ? 24.064 -8.311 -17.854 1.00 88.19 125 ASP A O 1
ATOM 951 N N . THR A 1 126 ? 25.972 -7.098 -17.769 1.00 91.56 126 THR A N 1
ATOM 952 C CA . THR A 1 126 ? 26.500 -7.508 -19.077 1.00 91.56 126 THR A CA 1
ATOM 953 C C . THR A 1 126 ? 27.793 -8.290 -18.886 1.00 91.56 126 THR A C 1
ATOM 955 O O . THR A 1 126 ? 28.695 -7.846 -18.173 1.00 91.56 126 THR A O 1
ATOM 958 N N . TYR A 1 127 ? 27.896 -9.439 -19.548 1.00 89.31 127 TYR A N 1
ATOM 959 C CA . TYR A 1 127 ? 29.056 -10.326 -19.486 1.00 89.31 127 TYR A CA 1
ATOM 960 C C . TYR A 1 127 ? 29.586 -10.638 -20.890 1.00 89.31 127 TYR A C 1
ATOM 962 O O . TYR A 1 127 ? 28.799 -10.708 -21.835 1.00 89.31 127 TYR A O 1
ATOM 970 N N . PRO A 1 128 ? 30.896 -10.888 -21.056 1.00 91.00 128 PRO A N 1
ATOM 971 C CA . PRO A 1 128 ? 31.412 -11.432 -22.306 1.00 91.00 128 PRO A CA 1
ATOM 972 C C . PRO A 1 128 ? 30.907 -12.867 -22.513 1.00 91.00 128 PRO A C 1
ATOM 974 O O . PRO A 1 128 ? 30.866 -13.669 -21.577 1.00 91.00 128 PRO A O 1
ATOM 977 N N . SER A 1 129 ? 30.539 -13.206 -23.748 1.00 90.88 129 SER A N 1
ATOM 978 C CA . SER A 1 129 ? 30.129 -14.564 -24.106 1.00 90.88 129 SER A CA 1
ATOM 979 C C . SER A 1 129 ? 31.327 -15.510 -24.097 1.00 90.88 129 SER A C 1
ATOM 981 O O . SER A 1 129 ? 32.341 -15.262 -24.748 1.00 90.88 129 SER A O 1
ATOM 983 N N . SER A 1 130 ? 31.201 -16.629 -23.384 1.00 89.19 130 SER A N 1
ATOM 984 C CA . SER A 1 130 ? 32.197 -17.707 -23.382 1.00 89.19 130 SER A CA 1
ATOM 985 C C . SER A 1 130 ? 32.100 -18.622 -24.608 1.00 89.19 130 SER A C 1
ATOM 987 O O . SER A 1 130 ? 33.039 -19.364 -24.887 1.00 89.19 130 SER A O 1
ATOM 989 N N . THR A 1 131 ? 30.982 -18.575 -25.339 1.00 90.06 131 THR A N 1
ATOM 990 C CA . THR A 1 131 ? 30.700 -19.472 -26.473 1.00 90.06 131 THR A CA 1
ATOM 991 C C . THR A 1 131 ? 30.900 -18.785 -27.822 1.00 90.06 131 THR A C 1
ATOM 993 O O . THR A 1 131 ? 31.349 -19.419 -28.773 1.00 90.06 131 THR A O 1
ATOM 996 N N . VAL A 1 132 ? 30.562 -17.497 -27.925 1.00 90.69 132 VAL A N 1
ATOM 997 C CA . VAL A 1 132 ? 30.628 -16.736 -29.181 1.00 90.69 132 VAL A CA 1
ATOM 998 C C . VAL A 1 132 ? 31.698 -15.651 -29.047 1.00 90.69 132 VAL A C 1
ATOM 1000 O O . VAL A 1 132 ? 31.486 -14.701 -28.292 1.00 90.69 132 VAL A O 1
ATOM 1003 N N . PRO A 1 133 ? 32.832 -15.750 -29.765 1.00 89.19 133 PRO A N 1
ATOM 1004 C CA . PRO A 1 133 ? 33.864 -14.717 -29.748 1.00 89.19 133 PRO A CA 1
ATOM 1005 C C . PRO A 1 133 ? 33.299 -13.348 -30.144 1.00 89.19 133 PRO A C 1
ATOM 1007 O O . PRO A 1 133 ? 32.687 -13.208 -31.200 1.00 89.19 133 PRO A O 1
ATOM 1010 N N . GLY A 1 134 ? 33.492 -12.344 -29.286 1.00 89.81 134 GLY A N 1
ATOM 1011 C CA . GLY A 1 134 ? 32.954 -10.992 -29.484 1.00 89.81 134 GLY A CA 1
ATOM 1012 C C . GLY A 1 134 ? 31.457 -10.837 -29.185 1.00 89.81 134 GLY A C 1
ATOM 1013 O O . GLY A 1 134 ? 30.920 -9.751 -29.375 1.00 89.81 134 GLY A O 1
ATOM 1014 N N . GLY A 1 135 ? 30.779 -11.891 -28.721 1.00 90.25 135 GLY A N 1
ATOM 1015 C CA . GLY A 1 135 ? 29.396 -11.811 -28.256 1.00 90.25 135 GLY A CA 1
ATOM 1016 C C . GLY A 1 135 ? 29.292 -11.267 -26.829 1.00 90.25 135 GLY A C 1
ATOM 1017 O O . GLY A 1 135 ? 30.172 -11.499 -25.999 1.00 90.25 135 GLY A O 1
ATOM 1018 N N . GLU A 1 136 ? 28.175 -10.613 -26.524 1.00 92.38 136 GLU A N 1
ATOM 1019 C CA . GLU A 1 136 ? 27.821 -10.147 -25.179 1.00 92.38 136 GLU A CA 1
ATOM 1020 C C . GLU A 1 136 ? 26.569 -10.873 -24.674 1.00 92.38 136 GLU A C 1
ATOM 1022 O O . GLU A 1 136 ? 25.665 -11.208 -25.441 1.00 92.38 136 GLU A O 1
ATOM 1027 N N . VAL A 1 137 ? 26.519 -11.122 -23.369 1.00 90.12 137 VAL A N 1
ATOM 1028 C CA . VAL A 1 137 ? 25.371 -11.688 -22.662 1.00 90.12 137 VAL A CA 1
ATOM 1029 C C . VAL A 1 137 ? 24.773 -10.590 -21.796 1.00 90.12 137 VAL A C 1
ATOM 1031 O O . VAL A 1 137 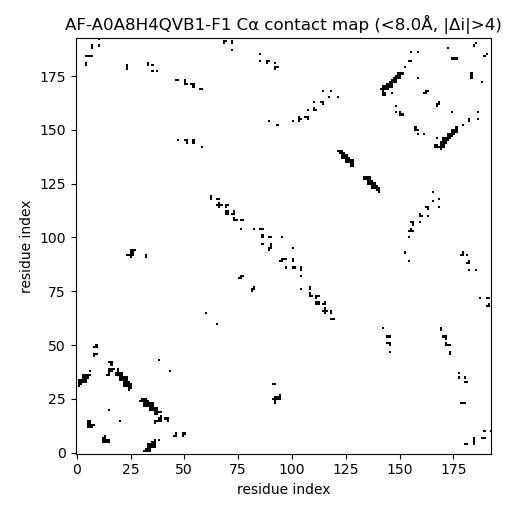? 25.422 -10.119 -20.865 1.00 90.12 137 VAL A O 1
ATOM 1034 N N . LEU A 1 138 ? 23.532 -10.206 -22.092 1.00 91.06 138 LEU A N 1
ATOM 1035 C CA . LEU A 1 138 ? 22.754 -9.267 -21.290 1.00 91.06 138 LEU A CA 1
ATOM 1036 C C . LEU A 1 138 ? 21.830 -10.040 -20.348 1.00 91.06 138 LEU A C 1
ATOM 1038 O O . LEU A 1 138 ? 21.093 -10.930 -20.775 1.00 91.06 138 LEU A O 1
ATOM 1042 N N . THR A 1 139 ? 21.833 -9.667 -19.075 1.00 90.19 139 THR A N 1
ATOM 1043 C CA . THR A 1 139 ? 20.836 -10.126 -18.105 1.00 90.19 139 THR A CA 1
ATOM 1044 C C . THR A 1 139 ? 19.869 -8.992 -17.803 1.00 90.19 139 THR A C 1
ATOM 1046 O O . THR A 1 139 ? 20.284 -7.856 -17.610 1.00 90.19 139 THR A O 1
ATOM 1049 N N . GLU A 1 140 ? 18.571 -9.279 -17.755 1.00 85.81 140 GLU A N 1
ATOM 1050 C CA . GLU A 1 140 ? 17.545 -8.298 -17.393 1.00 85.81 140 GLU A CA 1
ATOM 1051 C C . GLU A 1 140 ? 16.818 -8.736 -16.123 1.00 85.81 140 GLU A C 1
ATOM 1053 O O . GLU A 1 140 ? 16.576 -9.924 -15.901 1.00 85.81 140 GLU A O 1
ATOM 1058 N N . ARG A 1 141 ? 16.424 -7.767 -15.293 1.00 83.56 141 ARG A N 1
ATOM 1059 C CA . ARG A 1 141 ? 15.541 -8.011 -14.148 1.00 83.56 141 ARG A CA 1
ATOM 1060 C C . ARG A 1 141 ? 14.101 -7.735 -14.565 1.00 83.56 141 ARG A C 1
ATOM 1062 O O . ARG A 1 141 ? 13.800 -6.655 -15.065 1.00 83.56 141 ARG A O 1
ATOM 1069 N N . ARG A 1 142 ? 13.223 -8.714 -14.350 1.00 82.19 142 ARG A N 1
ATOM 1070 C CA . ARG A 1 142 ? 11.798 -8.658 -14.700 1.00 82.19 142 ARG A CA 1
ATOM 1071 C C . ARG A 1 142 ? 10.919 -8.846 -13.462 1.00 82.19 142 ARG A C 1
ATOM 1073 O O . ARG A 1 142 ? 11.375 -9.453 -12.488 1.00 82.19 142 ARG A O 1
ATOM 1080 N N . PRO A 1 143 ? 9.669 -8.345 -13.480 1.00 80.62 143 PRO A N 1
ATOM 1081 C CA . PRO A 1 143 ? 8.699 -8.677 -12.451 1.0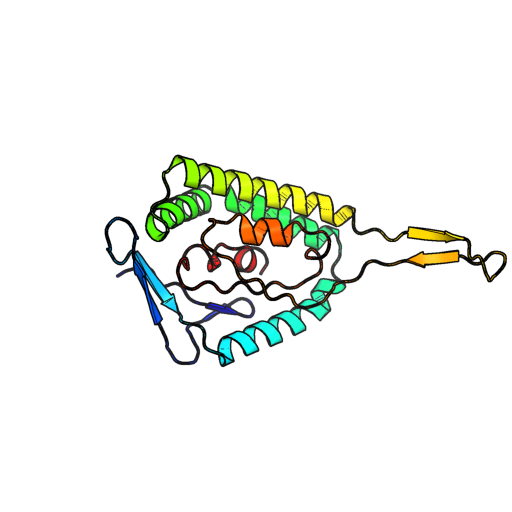0 80.62 143 PRO A CA 1
ATOM 1082 C C . PRO A 1 143 ? 8.499 -10.171 -12.272 1.00 80.62 143 PRO A C 1
ATOM 1084 O O . PRO A 1 143 ? 8.410 -10.911 -13.245 1.00 80.62 143 PRO A O 1
ATOM 1087 N N . MET A 1 144 ? 8.297 -10.587 -11.022 1.00 79.12 144 MET A N 1
ATOM 1088 C CA . MET A 1 144 ? 7.837 -11.945 -10.711 1.00 79.12 144 MET A CA 1
ATOM 1089 C C . MET A 1 144 ? 6.343 -12.154 -11.001 1.00 79.12 144 MET A C 1
ATOM 1091 O O . MET A 1 144 ? 5.890 -13.293 -11.057 1.00 79.12 144 MET A O 1
ATOM 1095 N N . GLY A 1 145 ? 5.576 -11.073 -11.172 1.00 81.69 145 GLY A N 1
ATOM 1096 C CA . GLY A 1 145 ? 4.137 -11.115 -11.421 1.00 81.69 145 GLY A CA 1
ATOM 1097 C C . GLY A 1 145 ? 3.300 -10.556 -10.270 1.00 81.69 145 GLY A C 1
ATOM 1098 O O . GLY A 1 145 ? 3.756 -9.716 -9.490 1.00 81.69 145 GLY A O 1
ATOM 1099 N N . VAL A 1 146 ? 2.047 -11.007 -10.185 1.00 80.38 146 VAL A N 1
ATOM 1100 C CA . VAL A 1 146 ? 1.109 -10.620 -9.121 1.00 80.38 146 VAL A CA 1
ATOM 1101 C C . VAL A 1 146 ? 1.470 -11.342 -7.826 1.00 80.38 146 VAL A C 1
ATOM 1103 O O . VAL A 1 146 ? 1.584 -12.567 -7.804 1.00 80.38 146 VAL A O 1
ATOM 1106 N N . MET A 1 147 ? 1.609 -10.585 -6.736 1.00 75.00 147 MET A N 1
ATOM 1107 C CA . MET A 1 147 ? 1.983 -11.115 -5.427 1.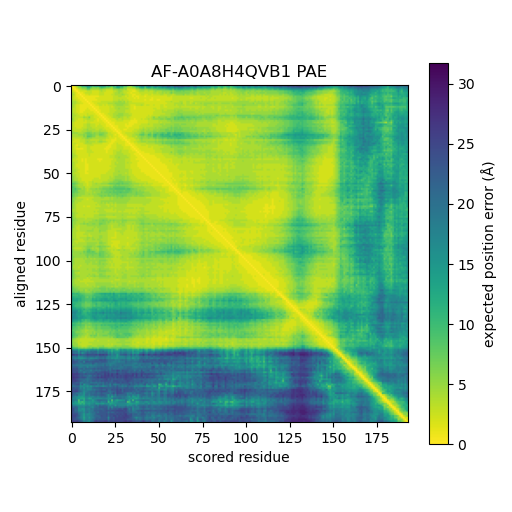00 75.00 147 MET A CA 1
ATOM 1108 C C . MET A 1 147 ? 0.829 -10.976 -4.435 1.00 75.00 147 MET A C 1
ATOM 1110 O O . MET A 1 147 ? 0.307 -9.887 -4.186 1.00 75.00 147 MET A O 1
ATOM 1114 N N . ARG A 1 148 ? 0.462 -12.097 -3.809 1.00 75.94 148 ARG A N 1
ATOM 1115 C CA . ARG A 1 148 ? -0.423 -12.102 -2.643 1.00 75.94 148 ARG A CA 1
ATOM 1116 C C . ARG A 1 148 ? 0.414 -11.922 -1.384 1.00 75.94 148 ARG A C 1
ATOM 1118 O O . ARG A 1 148 ? 1.303 -12.727 -1.119 1.00 75.94 148 ARG A O 1
ATOM 1125 N N . VAL A 1 149 ? 0.077 -10.921 -0.579 1.00 68.31 149 VAL A N 1
ATOM 1126 C CA . VAL A 1 149 ? 0.764 -10.636 0.678 1.00 68.31 149 VAL A CA 1
ATOM 1127 C C . VAL A 1 149 ? -0.220 -10.743 1.836 1.00 68.31 149 VAL A C 1
ATOM 1129 O O . VAL A 1 149 ? -1.227 -10.050 1.875 1.00 68.31 149 VAL A O 1
ATOM 1132 N N . VAL A 1 150 ? 0.082 -11.604 2.807 1.00 69.06 150 VAL A N 1
ATOM 1133 C CA . VAL A 1 150 ? -0.688 -11.725 4.053 1.00 69.06 150 VAL A CA 1
ATOM 1134 C C . VAL A 1 150 ? 0.167 -11.177 5.190 1.00 69.06 150 VAL A C 1
ATOM 1136 O O . VAL A 1 150 ? 1.302 -11.609 5.376 1.00 69.06 150 VAL A O 1
ATOM 1139 N N . SER A 1 151 ? -0.364 -10.211 5.937 1.00 55.38 151 SER A N 1
ATOM 1140 C CA . SER A 1 151 ? 0.341 -9.532 7.030 1.00 55.38 151 SER A CA 1
ATOM 1141 C C . SER A 1 151 ? -0.392 -9.735 8.349 1.00 55.38 151 SER A C 1
ATOM 1143 O O . SER A 1 151 ? -1.596 -9.552 8.401 1.00 55.38 151 SER A O 1
ATOM 1145 N N . PHE A 1 152 ? 0.341 -10.019 9.424 1.00 48.94 152 PHE A N 1
ATOM 1146 C CA . PHE A 1 152 ? -0.164 -10.050 10.806 1.00 48.94 152 PHE A CA 1
ATOM 1147 C C . PHE A 1 152 ? -0.076 -8.658 11.463 1.00 48.94 152 PHE A C 1
ATOM 1149 O O . PHE A 1 152 ? 0.560 -7.777 10.873 1.00 48.94 152 PHE A O 1
ATOM 1156 N N . PRO A 1 153 ? -0.665 -8.420 12.661 1.00 50.09 153 PRO A N 1
ATOM 1157 C CA . PRO A 1 153 ? -0.675 -7.110 13.321 1.00 50.09 153 PRO A CA 1
ATOM 1158 C C . PRO A 1 153 ? 0.700 -6.748 13.914 1.00 50.09 153 PRO A C 1
ATOM 1160 O O . PRO A 1 153 ? 0.861 -6.501 15.101 1.00 50.09 153 PRO A O 1
ATOM 1163 N N . LYS A 1 154 ? 1.718 -6.672 13.056 1.00 44.78 154 LYS A N 1
ATOM 1164 C CA . LYS A 1 154 ? 2.732 -5.628 13.129 1.00 44.78 154 LYS A CA 1
ATOM 1165 C C . LYS A 1 154 ? 2.298 -4.527 12.171 1.00 44.78 154 LYS A C 1
ATOM 1167 O O . LYS A 1 154 ? 2.675 -4.504 11.000 1.00 44.78 154 LYS A O 1
ATOM 1172 N N . CYS A 1 155 ? 1.418 -3.680 12.699 1.00 49.94 155 CYS A N 1
ATOM 1173 C CA . CYS A 1 155 ? 1.317 -2.252 12.424 1.00 49.94 155 CYS A CA 1
ATOM 1174 C C . CYS A 1 155 ? 2.291 -1.752 11.345 1.00 49.94 155 CYS A C 1
ATOM 1176 O O . CYS A 1 155 ? 3.441 -1.438 11.636 1.00 49.94 155 CYS A O 1
ATOM 1178 N N . LEU A 1 156 ? 1.805 -1.688 10.101 1.00 49.53 156 LEU A N 1
ATOM 1179 C CA . LEU A 1 156 ? 2.439 -1.072 8.929 1.00 49.53 156 LEU A CA 1
ATOM 1180 C C . LEU A 1 156 ? 3.794 -1.654 8.460 1.00 49.53 156 LEU A C 1
ATOM 1182 O O . LEU A 1 156 ? 4.013 -1.733 7.258 1.00 49.53 156 LEU A O 1
ATOM 1186 N N . GLN A 1 157 ? 4.685 -2.128 9.328 1.00 46.69 157 GLN A N 1
ATOM 1187 C CA . GLN A 1 157 ? 6.031 -2.586 8.958 1.00 46.69 157 GLN A CA 1
ATOM 1188 C C . GLN A 1 157 ? 6.043 -3.770 7.990 1.00 46.69 157 GLN A C 1
ATOM 1190 O O . GLN A 1 157 ? 6.863 -3.803 7.078 1.00 46.69 157 GLN A O 1
ATOM 1195 N N . THR A 1 158 ? 5.151 -4.743 8.164 1.00 42.62 158 THR A N 1
ATOM 1196 C CA . THR A 1 158 ? 5.152 -5.971 7.354 1.00 42.62 158 THR A CA 1
ATOM 1197 C C . THR A 1 158 ? 4.861 -5.711 5.866 1.00 42.62 158 THR A C 1
ATOM 1199 O O . THR A 1 158 ? 5.647 -6.181 5.042 1.00 42.62 158 THR A O 1
ATOM 1202 N N . PRO A 1 159 ? 3.826 -4.932 5.470 1.00 47.44 159 PRO A N 1
ATOM 1203 C CA . PRO A 1 159 ? 3.640 -4.585 4.062 1.00 47.44 159 PRO A CA 1
ATOM 1204 C C . PRO A 1 159 ? 4.779 -3.715 3.505 1.00 47.44 159 PRO A C 1
ATOM 1206 O O . PRO A 1 159 ? 5.181 -3.929 2.366 1.00 47.44 159 PRO A O 1
ATOM 1209 N N . TYR A 1 160 ? 5.369 -2.799 4.286 1.00 47.62 160 TYR A N 1
ATOM 1210 C CA . TYR A 1 160 ? 6.494 -1.974 3.807 1.00 47.62 160 TYR A CA 1
ATOM 1211 C C . TYR A 1 160 ? 7.800 -2.755 3.632 1.00 47.62 160 TYR A C 1
ATOM 1213 O O . TYR A 1 160 ? 8.533 -2.499 2.679 1.00 47.62 160 TYR A O 1
ATOM 1221 N N . ASN A 1 161 ? 8.079 -3.723 4.506 1.00 41.28 161 ASN A N 1
ATOM 1222 C CA . ASN A 1 161 ? 9.250 -4.594 4.394 1.00 41.28 161 ASN A CA 1
ATOM 1223 C C . ASN A 1 161 ? 9.097 -5.588 3.238 1.00 41.28 161 ASN A C 1
ATOM 1225 O O . ASN A 1 161 ? 10.073 -5.906 2.565 1.00 41.28 161 ASN A O 1
ATOM 1229 N N . LEU A 1 162 ? 7.878 -6.033 2.936 1.00 43.34 162 LEU A N 1
ATOM 1230 C CA . LEU A 1 162 ? 7.637 -6.848 1.746 1.00 43.34 162 LEU A CA 1
ATOM 1231 C C . LEU A 1 162 ? 7.741 -6.017 0.465 1.00 43.34 162 LEU A C 1
ATOM 1233 O O . LEU A 1 162 ? 8.310 -6.504 -0.504 1.00 43.34 162 LEU A O 1
ATOM 1237 N N . LEU A 1 163 ? 7.330 -4.744 0.487 1.00 41.34 163 LEU A N 1
ATOM 1238 C CA . LEU A 1 163 ? 7.619 -3.757 -0.567 1.00 41.34 163 LEU A CA 1
ATOM 1239 C C . LEU A 1 163 ? 9.108 -3.354 -0.648 1.00 41.34 163 LEU A C 1
ATOM 1241 O O . LEU A 1 163 ? 9.516 -2.749 -1.634 1.00 41.34 163 LEU A O 1
ATOM 1245 N N . SER A 1 164 ? 9.909 -3.660 0.381 1.00 34.72 164 SER A N 1
ATOM 1246 C CA . SER A 1 164 ? 11.354 -3.379 0.433 1.00 34.72 164 SER A CA 1
ATOM 1247 C C . SER A 1 164 ? 12.216 -4.441 -0.237 1.00 34.72 164 SER A C 1
ATOM 1249 O O . SER A 1 164 ? 13.387 -4.192 -0.523 1.00 34.72 164 SER A O 1
ATOM 1251 N N . ASP A 1 165 ? 11.652 -5.618 -0.517 1.00 38.28 165 ASP A N 1
ATOM 1252 C CA . ASP A 1 165 ? 12.348 -6.598 -1.336 1.00 38.28 165 ASP A CA 1
ATOM 1253 C C . ASP A 1 165 ? 12.476 -6.051 -2.766 1.00 38.28 165 ASP A C 1
ATOM 1255 O O . ASP A 1 165 ? 11.493 -5.753 -3.435 1.00 38.28 165 ASP A O 1
ATOM 1259 N N . SER A 1 166 ? 13.699 -5.947 -3.282 1.00 34.41 166 SER A N 1
ATOM 1260 C CA . SER A 1 166 ? 13.974 -5.593 -4.686 1.00 34.41 166 SER A CA 1
ATOM 1261 C C . SER A 1 166 ? 13.122 -6.371 -5.711 1.00 34.41 166 SER A C 1
ATOM 1263 O O . SER A 1 166 ? 12.854 -5.882 -6.811 1.00 34.41 166 SER A O 1
ATOM 1265 N N . ARG A 1 167 ? 12.657 -7.572 -5.341 1.00 36.03 167 ARG A N 1
ATOM 1266 C CA . ARG A 1 167 ? 11.792 -8.445 -6.148 1.00 36.03 167 ARG A CA 1
ATOM 1267 C C . ARG A 1 167 ? 10.332 -7.983 -6.184 1.00 36.03 167 ARG A C 1
ATOM 1269 O O . ARG A 1 167 ? 9.631 -8.267 -7.152 1.00 36.03 167 ARG A O 1
ATOM 1276 N N . SER A 1 168 ? 9.872 -7.252 -5.170 1.00 41.69 168 SER A N 1
ATOM 1277 C CA . SER A 1 168 ? 8.493 -6.768 -5.035 1.00 41.69 168 SER A CA 1
ATOM 1278 C C . SER A 1 168 ? 8.254 -5.393 -5.665 1.00 41.69 168 SER A C 1
ATOM 1280 O O . SER A 1 168 ? 7.102 -5.060 -5.948 1.00 41.69 168 SER A O 1
ATOM 1282 N N . LEU A 1 169 ? 9.322 -4.646 -5.984 1.00 42.75 169 LEU A N 1
ATOM 1283 C CA . LEU A 1 169 ? 9.277 -3.362 -6.712 1.00 42.75 169 LEU A CA 1
ATOM 1284 C C . LEU A 1 169 ? 8.601 -3.453 -8.091 1.00 42.75 169 LEU A C 1
ATOM 1286 O O . LEU A 1 169 ? 8.232 -2.438 -8.681 1.00 42.75 169 LEU A O 1
ATOM 1290 N N . HIS A 1 170 ? 8.445 -4.669 -8.608 1.00 34.59 170 HIS A N 1
ATOM 1291 C CA . HIS A 1 170 ? 7.849 -4.937 -9.906 1.00 34.59 170 HIS A CA 1
ATOM 1292 C C . HIS A 1 170 ? 6.441 -5.553 -9.840 1.00 34.59 170 HIS A C 1
ATOM 1294 O O . HIS A 1 170 ? 5.789 -5.654 -10.874 1.00 34.59 170 HIS A O 1
ATOM 1300 N N . GLY A 1 171 ? 5.984 -6.003 -8.668 1.00 30.91 171 GLY A N 1
ATOM 1301 C CA . GLY A 1 171 ? 4.720 -6.731 -8.527 1.00 30.91 171 GLY A CA 1
ATOM 1302 C C . GLY A 1 171 ? 3.552 -5.838 -8.116 1.00 30.91 171 GLY A C 1
ATOM 1303 O O . GLY A 1 171 ? 3.734 -4.857 -7.395 1.00 30.91 171 GLY A O 1
ATOM 1304 N N . THR A 1 172 ? 2.341 -6.204 -8.533 1.00 30.39 172 THR A N 1
ATOM 1305 C CA . THR A 1 172 ? 1.102 -5.658 -7.959 1.00 30.39 172 THR A CA 1
ATOM 1306 C C . THR A 1 172 ? 0.792 -6.408 -6.664 1.00 30.39 172 THR A C 1
ATOM 1308 O O . THR A 1 172 ? 0.819 -7.643 -6.648 1.00 30.39 172 THR A O 1
ATOM 1311 N N . HIS A 1 173 ? 0.508 -5.677 -5.583 1.00 43.53 173 HIS A N 1
ATOM 1312 C CA . HIS A 1 173 ? 0.334 -6.247 -4.242 1.00 43.53 173 HIS A CA 1
ATOM 1313 C C . HIS A 1 173 ? -1.133 -6.321 -3.846 1.00 43.53 173 HIS A C 1
ATOM 1315 O O . HIS A 1 173 ? -1.845 -5.320 -3.895 1.00 43.53 173 HIS A O 1
ATOM 1321 N N . LEU A 1 174 ? -1.558 -7.495 -3.383 1.00 29.41 174 LEU A N 1
ATOM 1322 C CA . LEU A 1 174 ? -2.843 -7.684 -2.717 1.00 29.41 174 LEU A CA 1
ATOM 1323 C C . LEU A 1 174 ? -2.628 -7.859 -1.221 1.00 29.41 174 LEU A C 1
ATOM 1325 O O . LEU A 1 174 ? -1.954 -8.804 -0.808 1.00 29.41 174 LEU A O 1
ATOM 1329 N N . LEU A 1 175 ? -3.225 -6.966 -0.430 1.00 43.28 175 LEU A N 1
ATOM 1330 C CA . LEU A 1 175 ? -3.128 -6.950 1.028 1.00 43.28 175 LEU A CA 1
ATOM 1331 C C . LEU A 1 175 ? -4.512 -7.143 1.666 1.00 43.28 175 LEU A C 1
ATOM 1333 O O . LEU A 1 175 ? -5.199 -6.159 1.931 1.00 43.28 175 LEU A O 1
ATOM 1337 N N . PRO A 1 176 ? -4.950 -8.380 1.945 1.00 33.47 176 PRO A N 1
ATOM 1338 C CA . PRO A 1 176 ? -6.078 -8.606 2.832 1.00 33.47 176 PRO A CA 1
ATOM 1339 C C . PRO A 1 176 ? -5.599 -8.708 4.286 1.00 33.47 176 PRO A C 1
ATOM 1341 O O . PRO A 1 176 ? -4.736 -9.531 4.605 1.00 33.47 176 PRO A O 1
ATOM 1344 N N . PHE A 1 177 ? -6.208 -7.933 5.189 1.00 36.84 177 PHE A N 1
ATOM 1345 C CA . PHE A 1 177 ? -6.247 -8.325 6.596 1.00 36.84 177 PHE A CA 1
ATOM 1346 C C . PHE A 1 177 ? -7.570 -7.946 7.275 1.00 36.84 177 PHE A C 1
ATOM 1348 O O . PHE A 1 177 ? -7.973 -6.787 7.175 1.00 36.84 177 PHE A O 1
ATOM 1355 N N . PRO A 1 178 ? -8.227 -8.896 7.972 1.00 39.03 178 PRO A N 1
ATOM 1356 C CA . PRO A 1 178 ? -9.503 -8.644 8.620 1.00 39.03 178 PRO A CA 1
ATOM 1357 C C . PRO A 1 178 ? -9.363 -7.824 9.914 1.00 39.03 178 PRO A C 1
ATOM 1359 O O . PRO A 1 178 ? -10.025 -6.814 10.057 1.00 39.03 178 PRO A O 1
ATOM 1362 N N . SER A 1 179 ? -8.471 -8.131 10.856 1.00 31.75 179 SER A N 1
ATOM 1363 C CA . SER A 1 179 ? -8.596 -7.526 12.199 1.00 31.75 179 SER A CA 1
ATOM 1364 C C . SER A 1 179 ? -8.036 -6.100 12.374 1.00 31.75 179 SER A C 1
ATOM 1366 O O . SER A 1 179 ? -8.072 -5.597 13.491 1.00 31.75 179 SER A O 1
ATOM 1368 N N . VAL A 1 180 ? -7.481 -5.468 11.326 1.00 45.06 180 VAL A N 1
ATOM 1369 C CA . VAL A 1 180 ? -6.919 -4.092 11.377 1.00 45.06 180 VAL A CA 1
ATOM 1370 C C . VAL A 1 180 ? -7.267 -3.290 10.097 1.00 45.06 180 VAL A C 1
ATOM 1372 O O . VAL A 1 180 ? -6.386 -2.930 9.302 1.00 45.06 180 VAL A O 1
ATOM 1375 N N . PRO A 1 181 ? -8.564 -3.113 9.794 1.00 48.91 181 PRO A N 1
ATOM 1376 C CA . PRO A 1 181 ? -9.041 -2.680 8.489 1.00 48.91 181 PRO A CA 1
ATOM 1377 C C . PRO A 1 181 ? -9.174 -1.162 8.336 1.00 48.91 181 PRO A C 1
ATOM 1379 O O . PRO A 1 181 ? -9.488 -0.712 7.243 1.00 48.91 181 PRO A O 1
ATOM 1382 N N . LEU A 1 182 ? -8.910 -0.334 9.353 1.00 43.06 182 LEU A N 1
ATOM 1383 C CA . LEU A 1 182 ? -8.701 1.106 9.137 1.00 43.06 182 LEU A CA 1
ATOM 1384 C C . LEU A 1 182 ? -7.278 1.407 8.651 1.00 43.06 182 LEU A C 1
ATOM 1386 O O . LEU A 1 182 ? -7.058 2.419 7.977 1.00 43.06 182 LEU A O 1
ATOM 1390 N N . LEU A 1 183 ? -6.320 0.514 8.931 1.00 45.69 183 LEU A N 1
ATOM 1391 C CA . LEU A 1 183 ? -4.956 0.586 8.396 1.00 45.69 183 LEU A CA 1
ATOM 1392 C C . LEU A 1 183 ? -4.817 -0.059 7.013 1.00 45.69 183 LEU A C 1
ATOM 1394 O O . LEU A 1 183 ? -3.983 0.387 6.226 1.00 45.69 183 LEU A O 1
ATOM 1398 N N . SER A 1 184 ? -5.627 -1.066 6.677 1.00 39.50 184 SER A N 1
ATOM 1399 C CA . SER A 1 184 ? -5.568 -1.749 5.373 1.00 39.50 184 SER A CA 1
ATOM 1400 C C . SER A 1 184 ? -5.832 -0.844 4.147 1.00 39.50 184 SER A C 1
ATOM 1402 O O . SER A 1 184 ? -5.087 -0.972 3.176 1.00 39.50 184 SER A O 1
ATOM 1404 N N . PRO A 1 185 ? -6.737 0.158 4.164 1.00 33.50 185 PRO A N 1
ATOM 1405 C CA . PRO A 1 185 ? -6.952 1.098 3.076 1.00 33.50 185 PRO A CA 1
ATOM 1406 C C . PRO A 1 185 ? -6.044 2.329 3.205 1.00 33.50 185 PRO A C 1
ATOM 1408 O O . PRO A 1 185 ? -6.101 3.221 2.370 1.00 33.50 185 PRO A O 1
ATOM 1411 N N . LEU A 1 186 ? -5.216 2.420 4.248 1.00 32.16 186 LEU A N 1
ATOM 1412 C CA . LEU A 1 186 ? -4.096 3.364 4.338 1.00 32.16 186 LEU A CA 1
ATOM 1413 C C . LEU A 1 186 ? -2.769 2.704 3.950 1.00 32.16 186 LEU A C 1
ATOM 1415 O O . LEU A 1 186 ? -1.762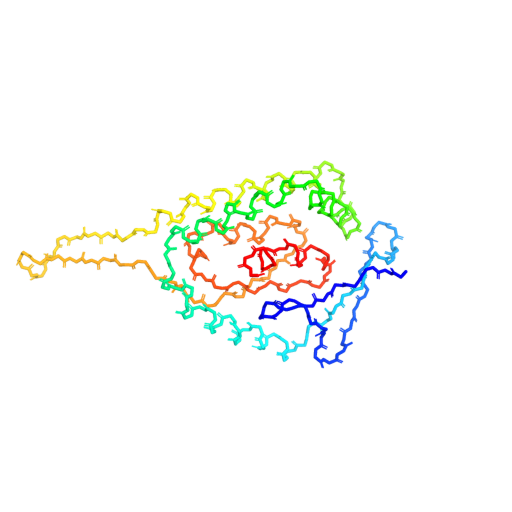 3.392 3.778 1.00 32.16 186 LEU A O 1
ATOM 1419 N N . SER A 1 187 ? -2.770 1.379 3.784 1.00 34.00 187 SER A N 1
ATOM 1420 C CA . SER A 1 187 ? -1.686 0.670 3.134 1.00 34.00 187 SER A CA 1
ATOM 1421 C C . SER A 1 187 ? -1.626 1.082 1.663 1.00 34.00 187 SER A C 1
ATOM 1423 O O . SER A 1 187 ? -2.612 1.497 1.054 1.00 34.00 187 SER A O 1
ATOM 1425 N N . VAL A 1 188 ? -0.414 1.011 1.133 1.00 31.42 188 VAL A N 1
ATOM 1426 C CA . VAL A 1 188 ? 0.085 1.597 -0.113 1.00 31.42 188 VAL A CA 1
ATOM 1427 C C . VAL A 1 188 ? -0.891 1.545 -1.310 1.00 31.42 188 VAL A C 1
ATOM 1429 O O . VAL A 1 188 ? -0.897 2.485 -2.093 1.00 31.42 188 VAL A O 1
ATOM 1432 N N . GLY A 1 189 ? -1.801 0.569 -1.407 1.00 28.80 189 GLY A N 1
ATOM 1433 C CA . GLY A 1 189 ? -2.828 0.482 -2.460 1.00 28.80 189 GLY A CA 1
ATOM 1434 C C . GLY A 1 189 ? -3.663 1.753 -2.708 1.00 28.80 189 GLY A C 1
ATOM 1435 O O . GLY A 1 189 ? -3.853 2.104 -3.864 1.00 28.80 189 GLY A O 1
ATOM 1436 N N . THR A 1 190 ? -4.076 2.490 -1.669 1.00 28.50 190 THR A N 1
ATOM 1437 C CA . THR A 1 190 ? -4.859 3.748 -1.806 1.00 28.50 190 THR A CA 1
ATOM 1438 C C . THR A 1 190 ? -3.991 4.975 -2.113 1.00 28.50 190 THR A C 1
ATOM 1440 O O . THR A 1 190 ? -4.493 6.037 -2.467 1.00 28.50 190 THR A O 1
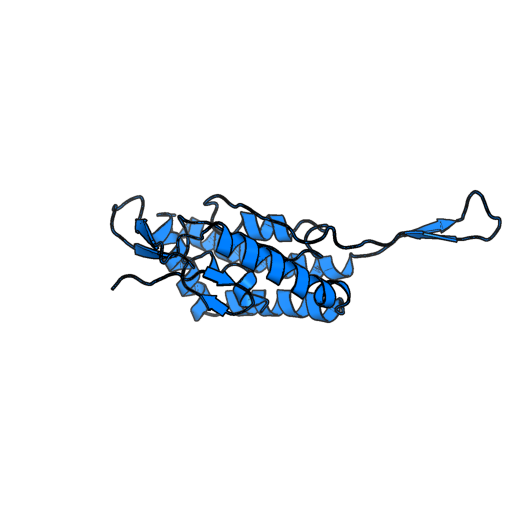ATOM 1443 N N . LEU A 1 191 ? -2.674 4.872 -1.922 1.00 26.55 191 LEU A N 1
ATOM 1444 C CA . LEU A 1 191 ? -1.726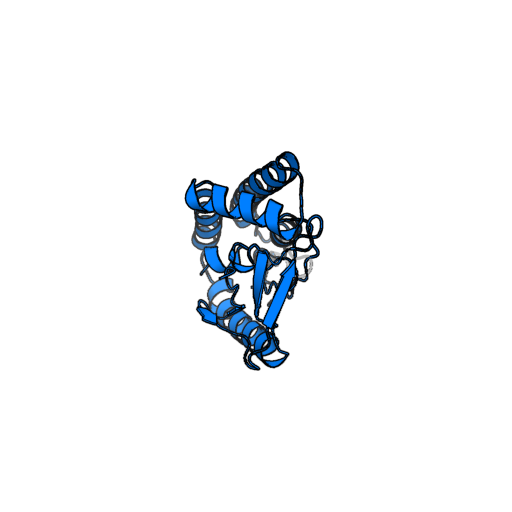 5.955 -2.208 1.00 26.55 191 LEU A CA 1
ATOM 1445 C C . LEU A 1 191 ? -1.068 5.804 -3.586 1.00 26.55 191 LEU A C 1
ATOM 1447 O O . LEU A 1 191 ? -0.494 6.775 -4.078 1.00 26.55 191 LEU A O 1
ATOM 1451 N N . LEU A 1 192 ? -1.131 4.612 -4.191 1.00 29.03 192 LEU A N 1
ATOM 1452 C CA . LEU A 1 192 ? -0.575 4.339 -5.519 1.00 29.03 192 LEU A CA 1
ATOM 1453 C C . LEU A 1 192 ? -1.617 4.415 -6.653 1.00 29.03 192 LEU A C 1
ATOM 1455 O O . LEU A 1 192 ? -1.194 4.458 -7.808 1.00 29.03 192 LEU A O 1
ATOM 1459 N N . PHE A 1 193 ? -2.925 4.451 -6.349 1.00 29.17 193 PHE A N 1
ATOM 1460 C CA . PHE A 1 193 ? -4.018 4.495 -7.336 1.00 29.17 193 PHE A CA 1
ATOM 1461 C C . PHE A 1 193 ? -5.161 5.437 -6.933 1.00 29.17 193 PHE A C 1
ATOM 1463 O O . PHE A 1 193 ? -5.590 5.410 -5.754 1.00 29.17 193 PHE A O 1
#

InterPro domains:
  IPR015590 Aldehyde dehydrogenase domain [PF00171] (14-150)
  IPR016161 Aldehyde/histidinol dehydrogenase [SSF53720] (3-151)
  IPR016162 Aldehyde dehydrogenase, N-terminal [G3DSA:3.40.605.10] (3-161)

Organism: NCBI:txid84607

Mean predicted aligned error: 9.22 Å

Radius of gyration: 19.3 Å; Cα contacts (8 Å, |Δi|>4): 291; chains: 1; bounding box: 56×36×56 Å

pLDDT: mean 75.43, std 20.19, range [26.55, 93.56]

Nearest PDB structures (foldseek):
  5ez4-assembly1_B  TM=8.284E-01  e=7.153E-08  Staphylococcus aureus
  5dib-assembly1_A  TM=8.351E-01  e=9.443E-08  Staphylococcus aureus
  4q92-assembly1_D  TM=8.301E-01  e=8.932E-08  Staphylococcus aureus subsp. aureus COL
  5eyu-assembly1_A  TM=8.303E-01  e=1.179E-07  Staphylococcus aureus
  4zxu-assembly1_A  TM=8.277E-01  e=1.740E-07  Staphylococcus aureus subsp. aureus COL

Solvent-accessible surface area (backbone atoms only — not comparable to full-atom values): 10911 Å² total; per-residue (Å²): 130,64,56,76,28,56,43,80,45,84,80,37,80,36,72,22,82,82,66,39,65,48,79,28,44,15,79,80,80,65,48,75,58,30,34,29,40,41,73,40,76,66,47,54,48,52,39,51,55,40,33,53,59,50,37,72,57,56,69,74,48,57,62,68,57,60,26,49,43,30,44,52,37,28,53,50,50,67,35,70,71,45,39,49,53,52,41,50,46,40,31,47,45,64,54,44,55,71,67,58,33,50,51,36,54,55,51,47,37,50,46,29,49,53,42,31,57,51,54,83,65,77,63,57,56,78,44,79,40,92,87,42,91,93,38,75,42,79,45,79,80,74,58,84,44,71,41,84,47,81,59,71,97,52,64,63,49,53,65,49,54,53,50,56,37,84,67,37,74,48,33,38,79,44,72,67,52,79,74,50,36,76,52,49,63,68,34,64,71,58,60,72,87

Sequence (193 aa):
MPPFASLYINGKFVPASDGGTFEVRNPFSGEVVSESASASSADCKAAVDAAAEALKTWETSAMTTRRQIFLRAAELVKTDKYRKKILDSIQEETAAAPYWAMYNWVTAGSALITQAGLVDHLRGDTYPSSTVPGGEVLTERRPMGVMRVVSFPKCLQTPYNLLSDSRSLHGTHLLPFPSVPLLSPLSVGTLLF

Secondary structure (DSSP, 8-state):
-PPEE-EEETTEEE--TT--EEEEE-TTT--EEEEEE---HHHHHHHHHHHHHHHHHHTTS-HHHHHHHHHHHHHHHHSHHHHHHHHHHHHHHH---HHHHHHHHHHHHHHHHHHHHHGGG----EEE-SSSTT-EEE--------EE----SSTTHHHHHHTTSTTTTTSPEE---SS-TTTTTTSTHHHH-